Protein AF-0000000070920832 (afdb_homodimer)

pLDDT: mean 93.07, std 10.52, range [46.0, 98.56]

Structure (mmCIF, N/CA/C/O backbone):
data_AF-0000000070920832-model_v1
#
loop_
_entity.id
_entity.type
_entity.pdbx_description
1 polymer 'DUF4845 domain-containing protein'
#
loop_
_atom_site.group_PDB
_atom_site.id
_atom_site.type_symbol
_atom_site.label_atom_id
_atom_site.label_alt_id
_atom_site.label_comp_id
_atom_site.label_asym_id
_atom_site.label_entity_id
_atom_site.label_seq_id
_atom_site.pdbx_PDB_ins_code
_atom_site.Cartn_x
_atom_site.Cartn_y
_atom_site.Cartn_z
_atom_site.occupancy
_atom_site.B_iso_or_equiv
_atom_site.auth_seq_id
_atom_site.auth_comp_id
_atom_site.auth_asym_id
_atom_site.auth_atom_id
_atom_site.pdbx_PDB_model_num
ATOM 1 N N . MET A 1 1 ? -44.281 -9.945 -14.422 1 46 1 MET A N 1
ATOM 2 C CA . MET A 1 1 ? -42.875 -10.211 -14.125 1 46 1 MET A CA 1
ATOM 3 C C . MET A 1 1 ? -42.656 -10.438 -12.633 1 46 1 MET A C 1
ATOM 5 O O . MET A 1 1 ? -42.75 -9.492 -11.844 1 46 1 MET A O 1
ATOM 9 N N . MET A 1 2 ? -43.031 -11.625 -12.047 1 50.22 2 MET A N 1
ATOM 10 C CA . MET A 1 2 ? -43.062 -12.062 -10.656 1 50.22 2 MET A CA 1
ATOM 11 C C . MET A 1 2 ? -41.656 -12.172 -10.086 1 50.22 2 MET A C 1
ATOM 13 O O . MET A 1 2 ? -40.906 -13.07 -10.453 1 50.22 2 MET A O 1
ATOM 17 N N . THR A 1 3 ? -40.969 -11.039 -9.859 1 58.41 3 THR A N 1
ATOM 18 C CA . THR A 1 3 ? -39.719 -11.078 -9.117 1 58.41 3 THR A CA 1
ATOM 19 C C . THR A 1 3 ? -39.875 -11.945 -7.871 1 58.41 3 THR A C 1
ATOM 21 O O . THR A 1 3 ? -40.625 -11.609 -6.957 1 58.41 3 THR A O 1
ATOM 24 N N . THR A 1 4 ? -39.719 -13.25 -7.996 1 56.56 4 THR A N 1
ATOM 25 C CA . THR A 1 4 ? -39.938 -14.297 -7.012 1 56.56 4 THR A CA 1
ATOM 26 C C . THR A 1 4 ? -39.156 -14.016 -5.73 1 56.56 4 THR A C 1
ATOM 28 O O . THR A 1 4 ? -38.125 -13.375 -5.766 1 56.56 4 THR A O 1
ATOM 31 N N . ARG A 1 5 ? -39.812 -14.172 -4.566 1 59.09 5 ARG A N 1
ATOM 32 C CA . ARG A 1 5 ? -39.375 -14.094 -3.182 1 59.09 5 ARG A CA 1
ATOM 33 C C . ARG A 1 5 ? -37.969 -14.656 -3.037 1 59.09 5 ARG A C 1
ATOM 35 O O . ARG A 1 5 ? -37.156 -14.148 -2.236 1 59.09 5 ARG A O 1
ATOM 42 N N . ARG A 1 6 ? -37.594 -15.766 -3.766 1 61.53 6 ARG A N 1
ATOM 43 C CA . ARG A 1 6 ? -36.281 -16.406 -3.686 1 61.53 6 ARG A CA 1
ATOM 44 C C . ARG A 1 6 ? -35.188 -15.492 -4.219 1 61.53 6 ARG A C 1
ATOM 46 O O . ARG A 1 6 ? -34.062 -15.508 -3.719 1 61.53 6 ARG A O 1
ATOM 53 N N . GLN A 1 7 ? -35.5 -14.773 -5.211 1 63.56 7 GLN A N 1
ATOM 54 C CA . GLN A 1 7 ? -34.531 -13.812 -5.766 1 63.56 7 GLN A CA 1
ATOM 55 C C . GLN A 1 7 ? -34.281 -12.664 -4.793 1 63.56 7 GLN A C 1
ATOM 57 O O . GLN A 1 7 ? -33.188 -12.125 -4.734 1 63.56 7 GLN A O 1
ATOM 62 N N . MET A 1 8 ? -35.281 -12.414 -3.867 1 62.75 8 MET A N 1
ATOM 63 C CA . MET A 1 8 ? -35.125 -11.336 -2.893 1 62.75 8 MET A CA 1
ATOM 64 C C . MET A 1 8 ? -34.281 -11.766 -1.714 1 62.75 8 MET A C 1
ATOM 66 O O . MET A 1 8 ? -33.562 -10.945 -1.128 1 62.75 8 MET A O 1
ATOM 70 N N . GLN A 1 9 ? -34.188 -13.125 -1.482 1 65.38 9 GLN A N 1
ATOM 71 C CA . GLN A 1 9 ? -33.406 -13.633 -0.353 1 65.38 9 GLN A CA 1
ATOM 72 C C . GLN A 1 9 ? -31.922 -13.656 -0.667 1 65.38 9 GLN A C 1
ATOM 74 O O . GLN A 1 9 ? -31.094 -13.398 0.207 1 65.38 9 GLN A O 1
ATOM 79 N N . GLY A 1 10 ? -31.578 -13.867 -1.97 1 70.62 10 GLY A N 1
ATOM 80 C CA . GLY A 1 10 ? -30.188 -13.914 -2.393 1 70.62 10 GLY A CA 1
ATOM 81 C C . GLY A 1 10 ? -29.531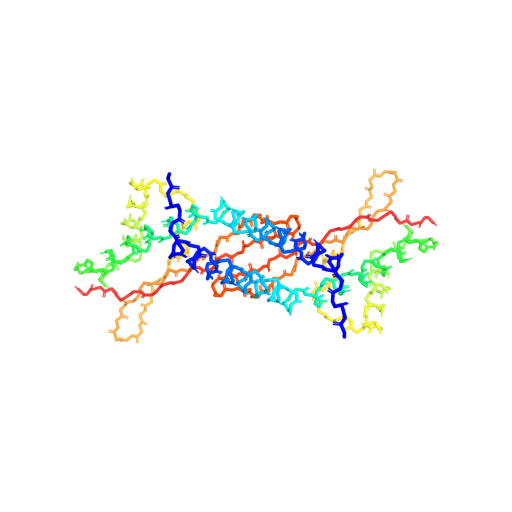 -12.547 -2.4 1 70.62 10 GLY A C 1
ATOM 82 O O . GLY A 1 10 ? -28.391 -12.406 -1.945 1 70.62 10 GLY A O 1
ATOM 83 N N . ALA A 1 11 ? -30.281 -11.617 -2.854 1 73.69 11 ALA A N 1
ATOM 84 C CA . ALA A 1 11 ? -29.781 -10.242 -2.881 1 73.69 11 ALA A CA 1
ATOM 85 C C . ALA A 1 11 ? -29.516 -9.734 -1.469 1 73.69 11 ALA A C 1
ATOM 87 O O . ALA A 1 11 ? -28.531 -9.016 -1.238 1 73.69 11 ALA A O 1
ATOM 88 N N . GLY A 1 12 ? -30.266 -10.328 -0.498 1 83 12 GLY A N 1
ATOM 89 C CA . GLY A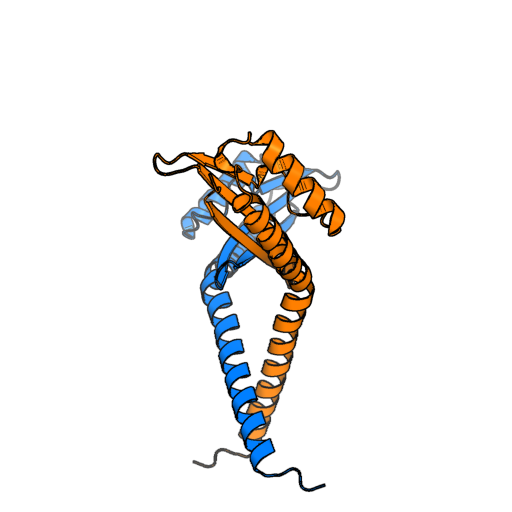 1 12 ? -30.078 -9.961 0.896 1 83 12 GLY A CA 1
ATOM 90 C C . GLY A 1 12 ? -28.797 -10.516 1.495 1 83 12 GLY A C 1
ATOM 91 O O . GLY A 1 12 ? -28.047 -9.789 2.154 1 83 12 GLY A O 1
ATOM 92 N N . ALA A 1 13 ? -28.594 -11.734 1.152 1 88.94 13 ALA A N 1
ATOM 93 C CA . ALA A 1 13 ? -27.391 -12.359 1.687 1 88.94 13 ALA A CA 1
ATOM 94 C C . ALA A 1 13 ? -26.125 -11.695 1.133 1 88.94 13 ALA A C 1
ATOM 96 O O . ALA A 1 13 ? -25.188 -11.422 1.877 1 88.94 13 ALA A O 1
ATOM 97 N N . LEU A 1 14 ? -26.203 -11.406 -0.145 1 88.69 14 LEU A N 1
ATOM 98 C CA . LEU A 1 14 ? -25.062 -10.758 -0.792 1 88.69 14 LEU A CA 1
ATOM 99 C C . LEU A 1 14 ? -24.844 -9.359 -0.222 1 88.69 14 LEU A C 1
ATOM 101 O O . LEU A 1 14 ? -23.703 -8.922 -0.057 1 88.69 14 LEU A O 1
ATOM 105 N N . THR A 1 15 ? -25.953 -8.703 0.048 1 89.62 15 THR A N 1
ATOM 106 C CA . THR A 1 15 ? -25.875 -7.375 0.638 1 89.62 15 THR A CA 1
ATOM 107 C C . THR A 1 15 ? -25.234 -7.434 2.021 1 89.62 15 THR A C 1
ATOM 109 O O . THR A 1 15 ? -24.359 -6.621 2.346 1 89.62 15 THR A O 1
ATOM 112 N N . VAL A 1 16 ? -25.609 -8.406 2.816 1 92 16 VAL A N 1
ATOM 113 C CA . VAL A 1 16 ? -25.078 -8.555 4.164 1 92 16 VAL A CA 1
ATOM 114 C C . VAL A 1 16 ? -23.594 -8.891 4.094 1 92 16 VAL A C 1
ATOM 116 O O . VAL A 1 16 ? -22.781 -8.328 4.844 1 92 16 VAL A O 1
ATOM 119 N N . ILE A 1 17 ? -23.188 -9.805 3.221 1 93.88 17 ILE A N 1
ATOM 120 C CA . ILE A 1 17 ? -21.797 -10.195 3.059 1 93.88 17 ILE A CA 1
ATOM 121 C C . ILE A 1 17 ? -20.953 -8.984 2.672 1 93.88 17 ILE A C 1
ATOM 123 O O . ILE A 1 17 ? -19.875 -8.773 3.217 1 93.88 17 ILE A O 1
ATOM 127 N N . ALA A 1 18 ? -21.5 -8.234 1.722 1 92.69 18 ALA A N 1
ATOM 128 C CA . ALA A 1 18 ? -20.781 -7.035 1.279 1 92.69 18 ALA A CA 1
ATOM 129 C C . ALA A 1 18 ? -20.547 -6.078 2.443 1 92.69 18 ALA A C 1
ATOM 131 O O . ALA A 1 18 ? -19.469 -5.496 2.562 1 92.69 18 ALA A O 1
ATOM 132 N N . LEU A 1 19 ? -21.516 -5.895 3.336 1 93.06 19 LEU A N 1
ATOM 133 C CA . LEU A 1 19 ? -21.391 -4.996 4.477 1 93.06 19 LEU A CA 1
ATOM 134 C C . LEU A 1 19 ? -20.344 -5.516 5.465 1 93.06 19 LEU A C 1
ATOM 136 O O . LEU A 1 19 ? -19.594 -4.734 6.047 1 93.06 19 LEU A O 1
ATOM 140 N N . LEU A 1 20 ? -20.359 -6.82 5.637 1 94.88 20 LEU A N 1
ATOM 141 C CA . LEU A 1 20 ? -19.391 -7.426 6.535 1 94.88 20 LEU A CA 1
ATOM 142 C C . LEU A 1 20 ? -17.969 -7.266 5.988 1 94.88 20 LEU A C 1
ATOM 144 O O . LEU A 1 20 ? -17.047 -6.949 6.738 1 94.88 20 LEU A O 1
ATOM 148 N N . LEU A 1 21 ? -17.859 -7.547 4.691 1 94 21 LEU A N 1
ATOM 149 C CA . LEU A 1 21 ? -16.562 -7.391 4.047 1 94 21 LEU A CA 1
ATOM 150 C C . LEU A 1 21 ? -16.078 -5.945 4.109 1 94 21 LEU A C 1
ATOM 152 O O . LEU A 1 21 ? -14.898 -5.68 4.348 1 94 21 LEU A O 1
ATOM 156 N N . PHE A 1 22 ? -17.031 -5.004 3.857 1 94.25 22 PHE A N 1
ATOM 157 C CA . PHE A 1 22 ? -16.703 -3.584 3.932 1 94.25 22 PHE A CA 1
ATOM 158 C C . PHE A 1 22 ? -16.234 -3.207 5.332 1 94.25 22 PHE A C 1
ATOM 160 O O . PHE A 1 22 ? -15.219 -2.539 5.488 1 94.25 22 PHE A O 1
ATOM 167 N N . ALA A 1 23 ? -16.953 -3.633 6.344 1 94.12 23 ALA A N 1
ATOM 168 C CA . ALA A 1 23 ? -16.578 -3.359 7.727 1 94.12 23 ALA A CA 1
ATOM 169 C C . ALA A 1 23 ? -15.211 -3.955 8.055 1 94.12 23 ALA A C 1
ATOM 171 O O . ALA A 1 23 ? -14.414 -3.338 8.766 1 94.12 23 ALA A O 1
ATOM 172 N N . LEU A 1 24 ? -15.016 -5.074 7.539 1 93.69 24 LEU A N 1
ATOM 173 C CA . LEU A 1 24 ? -13.742 -5.75 7.754 1 93.69 24 LEU A CA 1
ATOM 174 C C . LEU A 1 24 ? -12.602 -4.969 7.117 1 93.69 24 LEU A C 1
ATOM 176 O O . LEU A 1 24 ? -11.555 -4.766 7.742 1 93.69 24 LEU A O 1
ATOM 180 N N . LEU A 1 25 ? -12.758 -4.52 5.891 1 92.56 25 LEU A N 1
ATOM 181 C CA . LEU A 1 25 ? -11.734 -3.758 5.176 1 92.56 25 LEU A CA 1
ATOM 182 C C . LEU A 1 25 ? -11.445 -2.439 5.887 1 92.56 25 LEU A C 1
ATOM 184 O O . LEU A 1 25 ? -10.281 -2.074 6.07 1 92.56 25 LEU A O 1
ATOM 188 N N . ILE A 1 26 ? -12.484 -1.75 6.309 1 93 26 ILE A N 1
ATOM 189 C CA . ILE A 1 26 ? -12.312 -0.488 7.02 1 93 26 ILE A CA 1
ATOM 190 C C . ILE A 1 26 ? -11.672 -0.743 8.383 1 93 26 ILE A C 1
ATOM 192 O O . ILE A 1 26 ? -10.758 -0.018 8.789 1 93 26 ILE A O 1
ATOM 196 N N . GLY A 1 27 ? -12.188 -1.771 9.016 1 94.19 27 GLY A N 1
ATOM 197 C CA . GLY A 1 27 ? -11.625 -2.127 10.312 1 94.19 27 GLY A CA 1
ATOM 198 C C . GLY A 1 27 ? -10.148 -2.438 10.25 1 94.19 27 GLY A C 1
ATOM 199 O O . GLY A 1 27 ? -9.367 -1.942 11.07 1 94.19 27 GLY A O 1
ATOM 200 N N . THR A 1 28 ? -9.734 -3.236 9.258 1 93.5 28 THR A N 1
ATOM 201 C CA . THR A 1 28 ? -8.32 -3.58 9.109 1 93.5 28 THR A CA 1
ATOM 202 C C . THR A 1 28 ? -7.488 -2.338 8.812 1 93.5 28 THR A C 1
ATOM 204 O O . THR A 1 28 ? -6.387 -2.176 9.344 1 93.5 28 THR A O 1
ATOM 207 N N . PHE A 1 29 ? -8.016 -1.446 7.926 1 94.31 29 PHE A N 1
ATOM 208 C CA . PHE A 1 29 ? -7.324 -0.199 7.617 1 94.31 29 PHE A CA 1
ATOM 209 C C . PHE A 1 29 ? -7.129 0.636 8.875 1 94.31 29 PHE A C 1
ATOM 211 O O . PHE A 1 29 ? -6.023 1.116 9.141 1 94.31 29 PHE A O 1
ATOM 218 N N . VAL A 1 30 ? -8.172 0.818 9.672 1 95.25 30 VAL A N 1
ATOM 219 C CA . VAL A 1 30 ? -8.117 1.639 10.875 1 95.25 30 VAL A CA 1
ATOM 220 C C . VAL A 1 30 ? -7.156 1.008 11.883 1 95.25 30 VAL A C 1
ATOM 222 O O . VAL A 1 30 ? -6.336 1.702 12.492 1 95.25 30 VAL A O 1
ATOM 225 N N . LEU A 1 31 ? -7.102 -0.35 11.938 1 95.5 31 LEU A N 1
ATOM 226 C CA . LEU A 1 31 ? -6.273 -1.04 12.922 1 95.5 31 LEU A CA 1
ATOM 227 C C . LEU A 1 31 ? -4.809 -1.041 12.492 1 95.5 31 LEU A C 1
ATOM 229 O O . LEU A 1 31 ? -3.912 -1.076 13.344 1 95.5 31 LEU A O 1
ATOM 233 N N . THR A 1 32 ? -4.609 -0.981 11.156 1 95 32 THR A N 1
ATOM 234 C CA . THR A 1 32 ? -3.236 -1.089 10.68 1 95 32 THR A CA 1
ATOM 235 C C . THR A 1 32 ? -2.627 0.294 10.469 1 95 32 THR A C 1
ATOM 237 O O . THR A 1 32 ? -1.429 0.49 10.688 1 95 32 THR A O 1
ATOM 240 N N . MET A 1 33 ? -3.492 1.247 10.055 1 96.06 33 MET A N 1
ATOM 241 C CA . MET A 1 33 ? -2.947 2.553 9.695 1 96.06 33 MET A CA 1
ATOM 242 C C . MET A 1 33 ? -3.389 3.619 10.695 1 96.06 33 MET A C 1
ATOM 244 O O . MET A 1 33 ? -2.844 4.727 10.711 1 96.06 33 MET A O 1
ATOM 248 N N . GLY A 1 34 ? -4.352 3.35 11.562 1 95.88 34 GLY A N 1
ATOM 249 C CA . GLY A 1 34 ? -4.906 4.34 12.469 1 95.88 34 GLY A CA 1
ATOM 250 C C . GLY A 1 34 ? -3.861 4.992 13.352 1 95.88 34 GLY A C 1
ATOM 251 O O . GLY A 1 34 ? -3.818 6.219 13.477 1 95.88 34 GLY A O 1
ATOM 252 N N . LYS A 1 35 ? -3.053 4.133 13.945 1 94.88 35 LYS A N 1
ATOM 253 C CA . LYS A 1 35 ? -1.997 4.645 14.812 1 94.88 35 LYS A CA 1
ATOM 254 C C . LYS A 1 35 ? -1.055 5.57 14.047 1 94.88 35 LYS A C 1
ATOM 256 O O . LYS A 1 35 ? -0.639 6.609 14.562 1 94.88 35 LYS A O 1
ATOM 261 N N . ASP A 1 36 ? -0.771 5.258 12.797 1 97.06 36 ASP A N 1
ATOM 262 C CA . ASP A 1 36 ? 0.167 6.027 11.984 1 97.06 36 ASP A CA 1
ATOM 263 C C . ASP A 1 36 ? -0.425 7.379 11.594 1 97.06 36 ASP A C 1
ATOM 265 O O . ASP A 1 36 ? 0.287 8.383 11.555 1 97.06 36 ASP A O 1
ATOM 269 N N . TYR A 1 37 ? -1.643 7.41 11.312 1 96.44 37 TYR A N 1
ATOM 270 C CA . TYR A 1 37 ? -2.287 8.672 10.961 1 96.44 37 TYR A CA 1
ATOM 271 C C . TYR A 1 37 ? -2.4 9.586 12.18 1 96.44 37 TYR A C 1
ATOM 273 O O . TYR A 1 37 ? -2.254 10.805 12.062 1 96.44 37 TYR A O 1
ATOM 281 N N . MET A 1 38 ? -2.689 8.992 13.312 1 96.31 38 MET A N 1
ATOM 282 C CA . MET A 1 38 ? -2.713 9.773 14.539 1 96.31 38 MET A CA 1
ATOM 283 C C . MET A 1 38 ? -1.337 10.359 14.844 1 96.31 38 MET A C 1
ATOM 285 O O . MET A 1 38 ? -1.224 11.516 15.242 1 96.31 38 MET A O 1
ATOM 289 N N . GLN A 1 39 ? -0.316 9.547 14.703 1 97.06 39 GLN A N 1
ATOM 290 C CA . GLN A 1 39 ? 1.055 10.016 14.883 1 97.06 39 GLN A CA 1
ATOM 291 C C . GLN A 1 39 ? 1.366 11.172 13.938 1 97.06 39 GLN A C 1
ATOM 293 O O . GLN A 1 39 ? 2.031 12.133 14.328 1 97.06 39 GLN A O 1
ATOM 298 N N . TYR A 1 40 ? 0.9 11.047 12.758 1 97.94 40 TYR A N 1
ATOM 299 C CA . TYR A 1 40 ? 1.158 12.102 11.781 1 97.94 40 TYR A CA 1
ATOM 300 C C . TYR A 1 40 ? 0.59 13.438 12.258 1 97.94 40 TYR A C 1
ATOM 302 O O . TYR A 1 40 ? 1.203 14.484 12.047 1 97.94 40 TYR A O 1
ATOM 310 N N . TRP A 1 41 ? -0.585 13.414 12.812 1 97.38 41 TRP A N 1
ATOM 311 C CA . TRP A 1 41 ? -1.171 14.656 13.305 1 97.38 41 TRP A CA 1
ATOM 312 C C . TRP A 1 41 ? -0.258 15.32 14.336 1 97.38 41 TRP A C 1
ATOM 314 O O . TRP A 1 41 ? -0.051 16.531 14.297 1 97.38 41 TRP A O 1
ATOM 324 N N . THR A 1 42 ? 0.31 14.531 15.211 1 97.94 42 THR A N 1
ATOM 325 C CA . THR A 1 42 ? 1.239 15.047 16.203 1 97.94 42 THR A CA 1
ATOM 326 C C . THR A 1 42 ? 2.504 15.586 15.547 1 97.94 42 THR A C 1
ATOM 328 O O . THR A 1 42 ? 2.949 16.688 15.844 1 97.94 42 THR A O 1
ATOM 331 N N . VAL A 1 43 ? 3.029 14.828 14.602 1 98.25 43 VAL A N 1
ATOM 332 C CA . VAL A 1 43 ? 4.25 15.211 13.898 1 98.25 43 VAL A CA 1
ATOM 333 C C . VAL A 1 43 ? 4.035 16.531 13.156 1 98.25 43 VAL A C 1
ATOM 335 O O . VAL A 1 43 ? 4.871 17.422 13.227 1 98.25 43 VAL A O 1
ATOM 338 N N . ARG A 1 44 ? 2.965 16.547 12.531 1 97.62 44 ARG A N 1
ATOM 339 C CA . ARG A 1 44 ? 2.615 17.75 11.781 1 97.62 44 ARG A CA 1
ATOM 340 C C . ARG A 1 44 ? 2.502 18.953 12.703 1 97.62 44 ARG A C 1
ATOM 342 O O . ARG A 1 44 ? 2.994 20.047 12.391 1 97.62 44 ARG A O 1
ATOM 349 N N . SER A 1 45 ? 1.865 18.812 13.82 1 97.94 45 SER A N 1
ATOM 350 C CA . SER A 1 45 ? 1.71 19.906 14.773 1 97.94 45 SER A CA 1
ATOM 351 C C . SER A 1 45 ? 3.062 20.391 15.289 1 97.94 45 SER A C 1
ATOM 353 O O . SER A 1 45 ? 3.299 21.594 15.406 1 97.94 45 SER A O 1
ATOM 355 N N . ILE A 1 46 ? 3.91 19.438 15.57 1 98.5 46 ILE A N 1
ATOM 356 C CA . ILE A 1 46 ? 5.25 19.766 16.031 1 98.5 46 ILE A CA 1
ATOM 357 C C . ILE A 1 46 ? 5.996 20.547 14.961 1 98.5 46 ILE A C 1
ATOM 359 O O . ILE A 1 46 ? 6.609 21.578 15.242 1 98.5 46 ILE A O 1
ATOM 363 N N . ALA A 1 47 ? 5.906 20.078 13.742 1 98.31 47 ALA A N 1
ATOM 364 C CA . ALA A 1 47 ? 6.574 20.734 12.625 1 98.31 47 ALA A CA 1
ATOM 365 C C . ALA A 1 47 ? 6.074 22.156 12.453 1 98.31 47 ALA A C 1
ATOM 367 O O . ALA A 1 47 ? 6.875 23.094 12.305 1 98.31 47 ALA A O 1
ATOM 368 N N . ILE A 1 48 ? 4.797 22.359 12.539 1 98.25 48 ILE A N 1
ATOM 369 C CA . ILE A 1 48 ? 4.18 23.672 12.367 1 98.25 48 ILE A CA 1
ATOM 370 C C . ILE A 1 48 ? 4.641 24.594 13.492 1 98.25 48 ILE A C 1
ATOM 372 O O . ILE A 1 48 ? 5.02 25.75 13.234 1 98.25 48 ILE A O 1
ATOM 376 N N . ASP A 1 49 ? 4.668 24.078 14.688 1 98.56 49 ASP A N 1
ATOM 377 C CA . ASP A 1 49 ? 5.055 24.891 15.836 1 98.56 49 ASP A CA 1
ATOM 378 C C . ASP A 1 49 ? 6.508 25.344 15.719 1 98.56 49 ASP A C 1
ATOM 380 O O . ASP A 1 49 ? 6.82 26.516 15.977 1 98.56 49 ASP A O 1
ATOM 384 N N . VAL A 1 50 ? 7.324 24.438 15.367 1 98.31 50 VAL A N 1
ATOM 385 C CA . VAL A 1 50 ? 8.734 24.766 15.211 1 98.31 50 VAL A CA 1
ATOM 386 C C . VAL A 1 50 ? 8.898 25.797 14.094 1 98.31 50 VAL A C 1
ATOM 388 O O . VAL A 1 50 ? 9.648 26.766 14.234 1 98.31 50 VAL A O 1
ATOM 391 N N . ALA A 1 51 ? 8.203 25.578 13 1 98.31 51 ALA A N 1
ATOM 392 C CA . ALA A 1 51 ? 8.312 26.484 11.852 1 98.31 51 ALA A CA 1
ATOM 393 C C . ALA A 1 51 ? 7.832 27.875 12.203 1 98.31 51 ALA A C 1
ATOM 395 O O . ALA A 1 51 ? 8.352 28.875 11.688 1 98.31 51 ALA A O 1
ATOM 396 N N . LYS A 1 52 ? 6.91 27.953 13.102 1 98.25 52 LYS A N 1
ATOM 397 C CA . LYS A 1 52 ? 6.273 29.234 13.414 1 98.25 52 LYS A CA 1
ATOM 398 C C . LYS A 1 52 ? 7.023 29.969 14.516 1 98.25 52 LYS A C 1
ATOM 400 O O . LYS A 1 52 ? 6.746 31.141 14.789 1 98.25 52 LYS A O 1
ATOM 405 N N . THR A 1 53 ? 7.926 29.25 15.148 1 97.69 53 THR A N 1
ATOM 406 C CA . THR A 1 53 ? 8.711 29.875 16.203 1 97.69 53 THR A CA 1
ATOM 407 C C . THR A 1 53 ? 9.484 31.078 15.664 1 97.69 53 THR A C 1
ATOM 409 O O . THR A 1 53 ? 10.172 30.969 14.641 1 97.69 53 THR A O 1
ATOM 412 N N . PRO A 1 54 ? 9.406 32.25 16.312 1 97.75 54 PRO A N 1
ATOM 413 C CA . PRO A 1 54 ? 10.188 33.406 15.844 1 97.75 54 PRO A CA 1
ATOM 414 C C . PRO A 1 54 ? 11.68 33.094 15.742 1 97.75 54 PRO A C 1
ATOM 416 O O . PRO A 1 54 ? 12.266 32.531 16.672 1 97.75 54 PRO A O 1
ATOM 419 N N . GLY A 1 55 ? 12.312 33.375 14.547 1 97.56 55 GLY A N 1
ATOM 420 C CA . GLY A 1 55 ? 13.734 33.156 14.336 1 97.56 55 GLY A CA 1
ATOM 421 C C . GLY A 1 55 ? 14.055 31.812 13.742 1 97.56 55 GLY A C 1
ATOM 422 O O . GLY A 1 55 ? 15.227 31.484 13.539 1 97.56 55 GLY A O 1
ATOM 423 N N . ALA A 1 56 ? 13.016 31.047 13.484 1 98.25 56 ALA A N 1
ATOM 424 C CA . ALA A 1 56 ? 13.234 29.703 12.945 1 98.25 56 ALA A CA 1
ATOM 425 C C . ALA A 1 56 ? 14.016 29.75 11.641 1 98.25 56 ALA A C 1
ATOM 427 O O . ALA A 1 56 ? 14.852 28.891 11.375 1 98.25 56 ALA A O 1
ATOM 428 N N . ALA A 1 57 ? 13.797 30.812 10.852 1 97.31 57 ALA A N 1
ATOM 429 C CA . ALA A 1 57 ? 14.43 30.922 9.539 1 97.31 57 ALA A CA 1
ATOM 430 C C . ALA A 1 57 ? 15.93 31.141 9.672 1 97.31 57 ALA A C 1
ATOM 432 O O . ALA A 1 57 ? 16.688 30.906 8.719 1 97.31 57 ALA A O 1
ATOM 433 N N . GLU A 1 58 ? 16.406 31.562 10.797 1 96.56 58 GLU A N 1
ATOM 434 C CA . GLU A 1 58 ? 17.812 31.875 11.016 1 96.56 58 GLU A CA 1
ATOM 435 C C . GLU A 1 58 ? 18.547 30.688 11.648 1 96.56 58 GLU A C 1
ATOM 437 O O . GLU A 1 58 ? 19.781 30.703 11.734 1 96.56 58 GLU A O 1
ATOM 442 N N . ARG A 1 59 ? 17.797 29.688 12.078 1 97.38 59 ARG A N 1
ATOM 443 C CA . ARG A 1 59 ? 18.406 28.531 12.727 1 97.38 59 ARG A CA 1
ATOM 444 C C . ARG A 1 59 ? 18.953 27.547 11.688 1 97.38 59 ARG A C 1
ATOM 446 O O . ARG A 1 59 ? 18.453 27.484 10.562 1 97.38 59 ARG A O 1
ATOM 453 N N . THR A 1 60 ? 19.922 26.781 12.125 1 97.06 60 THR A N 1
ATOM 454 C CA . THR A 1 60 ? 20.484 25.766 11.258 1 97.06 60 THR A CA 1
ATOM 455 C C . THR A 1 60 ? 19.562 24.547 11.195 1 97.06 60 THR A C 1
ATOM 457 O O . THR A 1 60 ? 18.703 24.359 12.062 1 97.06 60 THR A O 1
ATOM 460 N N . SER A 1 61 ? 19.719 23.75 10.172 1 96.94 61 SER A N 1
ATOM 461 C CA . SER A 1 61 ? 18.953 22.516 10.047 1 96.94 61 SER A CA 1
ATOM 462 C C . SER A 1 61 ? 19.156 21.625 11.266 1 96.94 61 SER A C 1
ATOM 464 O O . SER A 1 61 ? 18.219 20.953 11.703 1 96.94 61 SER A O 1
ATOM 466 N N . HIS A 1 62 ? 20.375 21.672 11.781 1 97.75 62 HIS A N 1
ATOM 467 C CA . HIS A 1 62 ? 20.703 20.859 12.953 1 97.75 62 HIS A CA 1
ATOM 468 C C . HIS A 1 62 ? 19.906 21.312 14.18 1 97.75 62 HIS A C 1
ATOM 470 O O . HIS A 1 62 ? 19.344 20.5 14.898 1 97.75 62 HIS A O 1
ATOM 476 N N . GLN A 1 63 ? 19.797 22.578 14.383 1 98.19 63 GLN A N 1
ATOM 477 C CA . GLN A 1 63 ? 19.062 23.125 15.508 1 98.19 63 GLN A CA 1
ATOM 478 C C . GLN A 1 63 ? 17.578 22.844 15.391 1 98.19 63 GLN A C 1
ATOM 480 O O . GLN A 1 63 ? 16.922 22.484 16.375 1 98.19 63 GLN A O 1
ATOM 485 N N . LEU A 1 64 ? 17.094 23 14.164 1 98.31 64 LEU A N 1
ATOM 486 C CA . LEU A 1 64 ? 15.68 22.766 13.914 1 98.31 64 LEU A CA 1
ATOM 487 C C . LEU A 1 64 ? 15.328 21.297 14.141 1 98.31 64 LEU A C 1
ATOM 489 O O . LEU A 1 64 ? 14.328 20.984 14.789 1 98.31 64 LEU A O 1
ATOM 493 N N . TRP A 1 65 ? 16.156 20.422 13.664 1 97.75 65 TRP A N 1
ATOM 494 C CA . TRP A 1 65 ? 15.922 19 13.867 1 97.75 65 TRP A CA 1
ATOM 495 C C . TRP A 1 65 ? 15.992 18.641 15.352 1 97.75 65 TRP A C 1
ATOM 497 O O . TRP A 1 65 ? 15.156 17.891 15.852 1 97.75 65 TRP A O 1
ATOM 507 N N . ASN A 1 66 ? 16.953 19.203 16.078 1 98.31 66 ASN A N 1
ATOM 508 C CA . ASN A 1 66 ? 17.078 18.906 17.5 1 98.31 66 ASN A CA 1
ATOM 509 C C . ASN A 1 66 ? 15.828 19.312 18.266 1 98.31 66 ASN A C 1
ATOM 511 O O . ASN A 1 66 ? 15.406 18.594 19.188 1 98.31 66 ASN A O 1
ATOM 515 N N . GLU A 1 67 ? 15.258 20.406 17.906 1 98.31 67 GLU A N 1
ATOM 516 C CA . GLU A 1 67 ? 14.023 20.844 18.547 1 98.31 67 GLU A CA 1
ATOM 517 C C . GLU A 1 67 ? 12.867 19.891 18.203 1 98.31 67 GLU A C 1
ATOM 519 O O . GLU A 1 67 ? 12.094 19.516 19.078 1 98.31 67 GLU A O 1
ATOM 524 N N . ILE A 1 68 ? 12.789 19.484 16.953 1 98.38 68 ILE A N 1
ATOM 525 C CA . ILE A 1 68 ? 11.75 18.562 16.516 1 98.38 68 ILE A CA 1
ATOM 526 C C . ILE A 1 68 ? 11.898 17.219 17.219 1 98.38 68 ILE A C 1
ATOM 528 O O . ILE A 1 68 ? 10.93 16.688 17.781 1 98.38 68 ILE A O 1
ATOM 532 N N . GLU A 1 69 ? 13.078 16.75 17.203 1 98.06 69 GLU A N 1
ATOM 533 C CA . GLU A 1 69 ? 13.352 15.445 17.812 1 98.06 69 GLU A CA 1
ATOM 534 C C . GLU A 1 69 ? 12.984 15.438 19.297 1 98.06 69 GLU A C 1
ATOM 536 O O . GLU A 1 69 ? 12.422 14.461 19.781 1 98.06 69 GLU A O 1
ATOM 541 N N . ARG A 1 70 ? 13.32 16.5 20 1 97.88 70 ARG A N 1
ATOM 542 C CA . ARG A 1 70 ? 12.977 16.625 21.406 1 97.88 70 ARG A CA 1
ATOM 543 C C . ARG A 1 70 ? 11.469 16.562 21.609 1 97.88 70 ARG A C 1
ATOM 545 O O . ARG A 1 70 ? 10.984 15.836 22.484 1 97.88 70 ARG A O 1
ATOM 552 N N . ARG A 1 71 ? 10.727 17.25 20.797 1 98.06 71 ARG A N 1
ATOM 553 C CA . ARG A 1 71 ? 9.273 17.281 20.922 1 98.06 71 ARG A CA 1
ATOM 554 C C . ARG A 1 71 ? 8.664 15.945 20.547 1 98.06 71 ARG A C 1
ATOM 556 O O . ARG A 1 71 ? 7.672 15.516 21.141 1 98.06 71 ARG A O 1
ATOM 563 N N . LEU A 1 72 ? 9.266 15.273 19.547 1 98.06 72 LEU A N 1
ATOM 564 C CA . LEU A 1 72 ? 8.82 13.922 19.188 1 98.06 72 LEU A CA 1
ATOM 565 C C . LEU A 1 72 ? 9 12.969 20.375 1 98.06 72 LEU A C 1
ATOM 567 O O . LEU A 1 72 ? 8.078 12.219 20.703 1 98.06 72 LEU A O 1
ATOM 571 N N . ALA A 1 73 ? 10.133 13.109 21.016 1 97.31 73 ALA A N 1
ATOM 572 C CA . ALA A 1 73 ? 10.453 12.242 22.156 1 97.31 73 ALA A CA 1
ATOM 573 C C . ALA A 1 73 ? 9.477 12.477 23.312 1 97.31 73 ALA A C 1
ATOM 575 O O . ALA A 1 73 ? 9.023 11.523 23.938 1 97.31 73 ALA A O 1
ATOM 576 N N . ILE A 1 74 ? 9.109 13.68 23.578 1 97.81 74 ILE A N 1
ATOM 577 C CA . ILE A 1 74 ? 8.172 14.039 24.641 1 97.81 74 ILE A CA 1
ATOM 578 C C . ILE A 1 74 ? 6.812 13.398 24.375 1 97.81 74 ILE A C 1
ATOM 580 O O . ILE A 1 74 ? 6.113 12.992 25.312 1 97.81 74 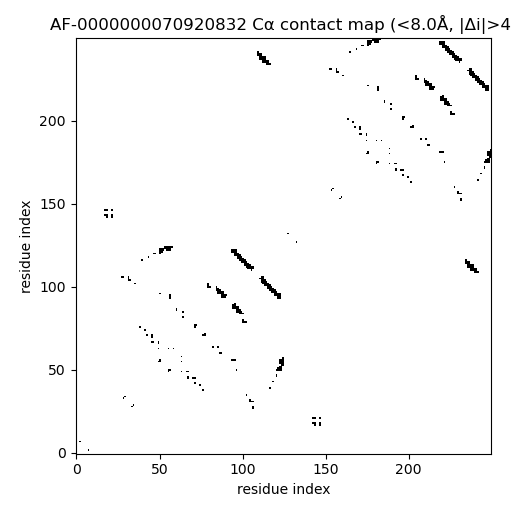ILE A O 1
ATOM 584 N N . ASN A 1 75 ? 6.496 13.352 23.094 1 96.62 75 ASN A N 1
ATOM 585 C CA . ASN A 1 75 ? 5.203 12.805 22.703 1 96.62 75 ASN A CA 1
ATOM 586 C C . ASN A 1 75 ? 5.293 11.312 22.406 1 96.62 75 ASN A C 1
ATOM 588 O O . ASN A 1 75 ? 4.402 10.742 21.781 1 96.62 75 ASN A O 1
ATOM 592 N N . SER A 1 76 ? 6.438 10.695 22.656 1 95.12 76 SER A N 1
ATOM 593 C CA . SER A 1 76 ? 6.633 9.258 22.594 1 95.12 76 SER A CA 1
ATOM 594 C C . SER A 1 76 ? 6.578 8.758 21.156 1 95.12 76 SER A C 1
ATOM 596 O O . SER A 1 76 ? 6.031 7.684 20.875 1 95.12 76 SER A O 1
ATOM 598 N N . ILE A 1 77 ? 7.07 9.602 20.234 1 95.94 77 ILE A N 1
ATOM 599 C CA . ILE A 1 77 ? 7.207 9.203 18.844 1 95.94 77 ILE A CA 1
ATOM 600 C C . ILE A 1 77 ? 8.664 8.836 18.547 1 95.94 77 ILE A C 1
ATOM 602 O O . ILE A 1 77 ? 9.523 9.719 18.469 1 95.94 77 ILE A O 1
ATOM 606 N N . TYR A 1 78 ? 8.789 7.527 18.359 1 89.81 78 TYR A N 1
ATOM 607 C CA . TYR A 1 78 ? 10.164 7.051 18.234 1 89.81 78 TYR A CA 1
ATOM 608 C C . TYR A 1 78 ? 10.375 6.371 16.891 1 89.81 78 TYR A C 1
ATOM 610 O O . TYR A 1 78 ? 11.508 6.051 16.516 1 89.81 78 TYR A O 1
ATOM 618 N N . ASP A 1 79 ? 9.234 6.184 16.203 1 92.31 79 ASP A N 1
ATOM 619 C CA . ASP A 1 79 ? 9.352 5.43 14.961 1 92.31 79 ASP A CA 1
ATOM 620 C C . ASP A 1 79 ? 8.742 6.199 13.789 1 92.31 79 ASP A C 1
ATOM 622 O O . ASP A 1 79 ? 8.109 7.242 13.992 1 92.31 79 ASP A O 1
ATOM 626 N N . ASN A 1 80 ? 9.227 5.891 12.531 1 94.25 80 ASN A N 1
ATOM 627 C CA . ASN A 1 80 ? 8.633 6.312 11.266 1 94.25 80 ASN A CA 1
ATOM 628 C C . ASN A 1 80 ? 9.148 7.688 10.836 1 94.25 80 ASN A C 1
ATOM 630 O O . ASN A 1 80 ? 9.055 8.055 9.664 1 94.25 80 ASN A O 1
ATOM 634 N N . VAL A 1 81 ? 9.578 8.5 11.906 1 97.06 81 VAL A N 1
ATOM 635 C CA . VAL A 1 81 ? 10.008 9.852 11.57 1 97.06 81 VAL A CA 1
ATOM 636 C C . VAL A 1 81 ? 11.453 10.07 12.016 1 97.06 81 VAL A C 1
ATOM 638 O O . VAL A 1 81 ? 11.766 9.945 13.203 1 97.06 81 VAL A O 1
ATOM 641 N N . GLU A 1 82 ? 12.312 10.398 11.047 1 97.25 82 GLU A N 1
ATOM 642 C CA . GLU A 1 82 ? 13.742 10.602 11.281 1 97.25 82 GLU A CA 1
ATOM 643 C C . GLU A 1 82 ? 14.219 11.93 10.703 1 97.25 82 GLU A C 1
ATOM 645 O O . GLU A 1 82 ? 13.453 12.625 10.031 1 97.25 82 GLU A O 1
ATOM 650 N N . ARG A 1 83 ? 15.492 12.211 10.938 1 97.38 83 ARG A N 1
ATOM 651 C CA . ARG A 1 83 ? 16.094 13.461 10.484 1 97.38 83 ARG A CA 1
ATOM 652 C C . ARG A 1 83 ? 15.977 13.602 8.969 1 97.38 83 ARG A C 1
ATOM 654 O O . ARG A 1 83 ? 15.672 14.68 8.461 1 97.38 83 ARG A O 1
ATOM 661 N N . GLU A 1 84 ? 16.219 12.461 8.289 1 97.56 84 GLU A N 1
ATOM 662 C CA . GLU A 1 84 ? 16.266 12.461 6.828 1 97.56 84 GLU A CA 1
ATOM 663 C C . GLU A 1 84 ? 14.891 12.781 6.238 1 97.56 84 GLU A C 1
ATOM 665 O O . GLU A 1 84 ? 14.773 13.094 5.051 1 97.56 84 GLU A O 1
ATOM 670 N N . ASN A 1 85 ? 13.867 12.711 7.039 1 98.5 85 ASN A N 1
ATOM 671 C CA . ASN A 1 85 ? 12.516 13 6.57 1 98.5 85 ASN A CA 1
ATOM 672 C C . ASN A 1 85 ? 12.25 14.5 6.531 1 98.5 85 ASN A C 1
ATOM 674 O O . ASN A 1 85 ? 11.242 14.945 5.973 1 98.5 85 ASN A O 1
ATOM 678 N N . PHE A 1 86 ? 13.133 15.25 7.141 1 98.5 86 PHE A N 1
ATOM 679 C CA . PHE A 1 86 ? 13.031 16.703 7.129 1 98.5 86 PHE A CA 1
ATOM 680 C C . PHE A 1 86 ? 14.117 17.312 6.25 1 98.5 86 PHE A C 1
ATOM 682 O O . PHE A 1 86 ? 15.289 16.969 6.371 1 98.5 86 PHE A O 1
ATOM 689 N N . THR A 1 87 ? 13.688 18.172 5.328 1 97.69 87 THR A N 1
ATOM 690 C CA . THR A 1 87 ? 14.633 18.953 4.543 1 97.69 87 THR A CA 1
ATOM 691 C C . THR A 1 87 ? 14.32 20.453 4.672 1 97.69 87 THR A C 1
ATOM 693 O O . THR A 1 87 ? 13.172 20.828 4.914 1 97.69 87 THR A O 1
ATOM 696 N N . PHE A 1 88 ? 15.352 21.203 4.539 1 96.88 88 PHE A N 1
ATOM 697 C CA . PHE A 1 88 ? 15.227 22.641 4.648 1 96.88 88 PHE A CA 1
ATOM 698 C C . PHE A 1 88 ? 15.703 23.328 3.373 1 96.88 88 PHE A C 1
ATOM 700 O O . PHE A 1 88 ? 16.828 23.094 2.916 1 96.88 88 PHE A O 1
ATOM 707 N N . GLU A 1 89 ? 14.781 24.031 2.812 1 95.75 89 GLU A N 1
ATOM 708 C CA . GLU A 1 89 ? 15.062 24.656 1.523 1 95.75 89 GLU A CA 1
ATOM 709 C C . GLU A 1 89 ? 14.867 26.172 1.587 1 95.75 89 GLU A C 1
ATOM 711 O O . GLU A 1 89 ? 14.078 26.656 2.393 1 95.75 89 GLU A O 1
ATOM 716 N N . ASP A 1 90 ? 15.695 26.891 0.714 1 93.5 90 ASP A N 1
ATOM 717 C CA . ASP A 1 90 ? 15.555 28.328 0.505 1 93.5 90 ASP A CA 1
ATOM 718 C C . ASP A 1 90 ? 15.117 28.641 -0.926 1 93.5 90 ASP A C 1
ATOM 720 O O . ASP A 1 90 ? 15.781 28.234 -1.883 1 93.5 90 ASP A O 1
ATOM 724 N N . ASP A 1 91 ? 14 29.25 -1.097 1 89.69 91 ASP A N 1
ATOM 725 C CA . ASP A 1 91 ? 13.531 29.5 -2.457 1 89.69 91 ASP A CA 1
ATOM 726 C C . ASP A 1 91 ? 13.656 30.969 -2.816 1 89.69 91 ASP A C 1
ATOM 728 O O . ASP A 1 91 ? 13.117 31.422 -3.836 1 89.69 91 ASP A O 1
ATOM 732 N N . GLY A 1 92 ? 14.398 31.828 -2.164 1 88.88 92 GLY A N 1
ATOM 733 C CA . GLY A 1 92 ? 14.562 33.25 -2.416 1 88.88 92 GLY A CA 1
ATOM 734 C C . GLY A 1 92 ? 13.602 34.125 -1.628 1 88.88 92 GLY A C 1
ATOM 735 O O . GLY A 1 92 ? 13.953 35.219 -1.18 1 88.88 92 GLY A O 1
ATOM 736 N N . GLY A 1 93 ? 12.352 33.562 -1.446 1 89.19 93 GLY A N 1
ATOM 737 C CA . GLY A 1 93 ? 11.336 34.312 -0.701 1 89.19 93 GLY A CA 1
ATOM 738 C C . GLY A 1 93 ? 11.25 33.875 0.754 1 89.19 93 GLY A C 1
ATOM 739 O O . GLY A 1 93 ? 10.516 34.5 1.537 1 89.19 93 GLY A O 1
ATOM 740 N N . GLY A 1 94 ? 12.047 32.844 1.049 1 93.56 94 GLY A N 1
ATOM 741 C CA . GLY A 1 94 ? 12.023 32.344 2.422 1 93.56 94 GLY A CA 1
ATOM 742 C C . GLY A 1 94 ? 12.547 30.938 2.57 1 93.56 94 GLY A C 1
ATOM 743 O O . GLY A 1 94 ? 12.797 30.25 1.575 1 93.56 94 GLY A O 1
ATOM 744 N N . ARG A 1 95 ? 12.805 30.641 3.764 1 97.06 95 ARG A N 1
ATOM 745 C CA . ARG A 1 95 ? 13.242 29.297 4.094 1 97.06 95 ARG A CA 1
ATOM 746 C C . ARG A 1 95 ? 12.055 28.406 4.449 1 97.06 95 ARG A C 1
ATOM 748 O O . ARG A 1 95 ? 11.141 28.828 5.148 1 97.06 95 ARG A O 1
ATOM 755 N N . HIS A 1 96 ? 12.039 27.188 3.967 1 98.31 96 HIS A N 1
ATOM 756 C CA . HIS A 1 96 ? 10.93 26.25 4.168 1 98.31 96 HIS A CA 1
ATOM 757 C C . HIS A 1 96 ? 11.422 24.938 4.762 1 98.31 96 HIS A C 1
ATOM 759 O O . HIS A 1 96 ? 12.555 24.516 4.504 1 98.31 96 HIS A O 1
ATOM 765 N N . MET A 1 97 ? 10.625 24.406 5.555 1 98.56 97 MET A N 1
ATOM 766 C CA . MET A 1 97 ? 10.797 23.062 6.082 1 98.56 97 MET A CA 1
ATOM 767 C C . MET A 1 97 ? 9.867 22.078 5.383 1 98.56 97 MET A C 1
ATOM 769 O O . MET A 1 97 ? 8.656 22.312 5.293 1 98.56 97 MET A O 1
ATOM 773 N N . VAL A 1 98 ? 10.438 21.078 4.816 1 98.38 98 VAL A N 1
ATOM 774 C CA . VAL A 1 98 ? 9.648 20.078 4.102 1 98.38 98 VAL A CA 1
ATOM 775 C C . VAL A 1 98 ? 9.727 18.75 4.828 1 98.38 98 VAL A C 1
ATOM 777 O O . VAL A 1 98 ? 10.82 18.219 5.062 1 98.38 98 VAL A O 1
ATOM 780 N N . LEU A 1 99 ? 8.578 18.25 5.277 1 98.5 99 LEU A N 1
ATOM 781 C CA . LEU A 1 99 ? 8.422 16.906 5.828 1 98.5 99 LEU A CA 1
ATOM 782 C C . LEU A 1 99 ? 7.949 15.938 4.754 1 98.5 99 LEU A C 1
ATOM 784 O O . LEU A 1 99 ? 6.953 16.188 4.07 1 98.5 99 LEU A O 1
ATOM 788 N N . SER A 1 100 ? 8.68 14.836 4.531 1 98.5 100 SER A N 1
ATOM 789 C CA . SER A 1 100 ? 8.289 13.797 3.586 1 98.5 100 SER A CA 1
ATOM 790 C C . SER A 1 100 ? 8.703 12.414 4.082 1 98.5 100 SER A C 1
ATOM 792 O O . SER A 1 100 ? 9.898 12.148 4.262 1 98.5 100 SER A O 1
ATOM 794 N N . TYR A 1 101 ? 7.75 11.609 4.375 1 98.12 101 TYR A N 1
ATOM 795 C CA . TYR A 1 101 ? 8.07 10.234 4.75 1 98.12 101 TYR A CA 1
ATOM 796 C C . TYR A 1 101 ? 6.922 9.297 4.402 1 98.12 101 TYR A C 1
ATOM 798 O O . TYR A 1 101 ? 5.816 9.75 4.09 1 98.12 101 TYR A O 1
ATOM 806 N N . GLU A 1 102 ? 7.195 8.008 4.398 1 98.38 102 GLU A N 1
ATOM 807 C CA . GLU A 1 102 ? 6.211 6.98 4.082 1 98.38 102 GLU A CA 1
ATOM 808 C C . GLU A 1 102 ? 6.176 5.898 5.156 1 98.38 102 GLU A C 1
ATOM 810 O O . GLU A 1 102 ? 7.195 5.609 5.789 1 98.38 102 GLU A O 1
ATOM 815 N N . VAL A 1 103 ? 4.973 5.398 5.383 1 97.94 103 VAL A N 1
ATOM 816 C CA . VAL A 1 103 ? 4.797 4.277 6.301 1 97.94 103 VAL A CA 1
ATOM 817 C C . VAL A 1 103 ? 4.102 3.123 5.578 1 97.94 103 VAL A C 1
ATOM 819 O O . VAL A 1 103 ? 3.055 3.314 4.953 1 97.94 103 VAL A O 1
ATOM 822 N N . ARG A 1 104 ? 4.695 1.957 5.648 1 98.25 104 ARG A N 1
ATOM 823 C CA . ARG A 1 104 ? 4.141 0.75 5.043 1 98.25 104 ARG A CA 1
ATOM 824 C C . ARG A 1 104 ? 3.65 -0.221 6.113 1 98.25 104 ARG A C 1
ATOM 826 O O . ARG A 1 104 ? 4.359 -0.489 7.086 1 98.25 104 ARG A O 1
ATOM 833 N N . ARG A 1 105 ? 2.418 -0.743 5.992 1 98 105 ARG A N 1
ATOM 834 C CA . ARG A 1 105 ? 1.833 -1.707 6.922 1 98 105 ARG A CA 1
ATOM 835 C C . ARG A 1 105 ? 1.167 -2.855 6.168 1 98 105 ARG A C 1
ATOM 837 O O . ARG A 1 105 ? 0.547 -2.643 5.125 1 98 105 ARG A O 1
ATOM 844 N N . PRO A 1 106 ? 1.322 -4.062 6.734 1 96.69 106 PRO A N 1
ATOM 845 C CA . PRO A 1 106 ? 0.524 -5.133 6.133 1 96.69 106 PRO A CA 1
ATOM 846 C C . PRO A 1 106 ? -0.976 -4.855 6.188 1 96.69 106 PRO A C 1
ATOM 848 O O . PRO A 1 106 ? -1.465 -4.281 7.168 1 96.69 106 PRO A O 1
ATOM 851 N N . PHE A 1 107 ? -1.709 -5.223 5.18 1 95 107 PHE A N 1
ATOM 852 C CA . PHE A 1 107 ? -3.131 -4.91 5.09 1 95 107 PHE A CA 1
ATOM 853 C C . PHE A 1 107 ? -3.953 -6.18 4.914 1 95 107 PHE A C 1
ATOM 855 O O . PHE A 1 107 ? -4.637 -6.617 5.844 1 95 107 PHE A O 1
ATOM 862 N N . PHE A 1 108 ? -3.75 -6.836 3.725 1 92 108 PHE A N 1
ATOM 863 C CA . PHE A 1 108 ? -4.484 -8.07 3.471 1 92 108 PHE A CA 1
ATOM 864 C C . PHE A 1 108 ? -3.674 -9.016 2.596 1 92 108 PHE A C 1
ATOM 866 O O . PHE A 1 108 ? -3.258 -8.648 1.495 1 92 108 PHE A O 1
ATOM 873 N N . GLY A 1 109 ? -3.461 -10.305 3.201 1 92.62 109 GLY A N 1
ATOM 874 C CA . GLY A 1 109 ? -2.695 -11.266 2.418 1 92.62 109 GLY A CA 1
ATOM 875 C C . GLY A 1 109 ? -1.327 -10.75 2.016 1 92.62 109 GLY A C 1
ATOM 876 O O . GLY A 1 109 ? -0.532 -10.352 2.869 1 92.62 109 GLY A O 1
ATOM 877 N N . ASN A 1 110 ? -1.148 -10.617 0.625 1 96.94 110 ASN A N 1
ATOM 878 C CA . ASN A 1 110 ? 0.113 -10.148 0.061 1 96.94 110 ASN A CA 1
ATOM 879 C C . ASN A 1 110 ? 0.066 -8.656 -0.253 1 96.94 110 ASN A C 1
ATOM 881 O O . ASN A 1 110 ? 0.899 -8.148 -1.008 1 96.94 110 ASN A O 1
ATOM 885 N N . LEU A 1 111 ? -0.884 -7.977 0.375 1 97.44 111 LEU A N 1
ATOM 886 C CA . LEU A 1 111 ? -1.077 -6.559 0.102 1 97.44 111 LEU A CA 1
ATOM 887 C C . LEU A 1 111 ? -0.642 -5.711 1.293 1 97.44 111 LEU A C 1
ATOM 889 O O . LEU A 1 111 ? -1.037 -5.98 2.43 1 97.44 111 LEU A O 1
ATOM 893 N N . ASP A 1 112 ? 0.185 -4.75 1.094 1 98.25 112 ASP A N 1
ATOM 894 C CA . ASP A 1 112 ? 0.538 -3.727 2.07 1 98.25 112 ASP A CA 1
ATOM 895 C C . ASP A 1 112 ? -0.063 -2.375 1.69 1 98.25 112 ASP A C 1
ATOM 897 O O . ASP A 1 112 ? -0.409 -2.146 0.529 1 98.25 112 ASP A O 1
ATOM 901 N N . LEU A 1 113 ? -0.244 -1.499 2.623 1 98.25 113 LEU A N 1
ATOM 902 C CA . LEU A 1 113 ? -0.581 -0.093 2.436 1 98.25 113 LEU A CA 1
ATOM 903 C C . LEU A 1 113 ? 0.638 0.794 2.672 1 98.25 113 LEU A C 1
ATOM 905 O O . LEU A 1 113 ? 1.417 0.551 3.596 1 98.25 113 LEU A O 1
ATOM 909 N N . VAL A 1 114 ? 0.787 1.688 1.813 1 98.5 114 VAL A N 1
ATOM 910 C CA . VAL A 1 114 ? 1.826 2.695 2.002 1 98.5 114 VAL A CA 1
ATOM 911 C C . VAL A 1 114 ? 1.195 4.086 2.057 1 98.5 114 VAL A C 1
ATOM 913 O O . VAL A 1 114 ? 0.555 4.523 1.099 1 98.5 114 VAL A O 1
ATOM 916 N N . ALA A 1 115 ? 1.326 4.723 3.109 1 98.44 115 ALA A N 1
ATOM 917 C CA . ALA A 1 115 ? 0.86 6.098 3.256 1 98.44 115 ALA A CA 1
ATOM 918 C C . ALA A 1 115 ? 2.004 7.09 3.059 1 98.44 115 ALA A C 1
ATOM 920 O O . ALA A 1 115 ? 3.074 6.938 3.652 1 98.44 115 ALA A O 1
ATOM 921 N N . ASN A 1 116 ? 1.804 8 2.223 1 98.44 116 ASN A N 1
ATOM 922 C CA . ASN A 1 116 ? 2.768 9.07 1.981 1 98.44 116 ASN A CA 1
ATOM 923 C C . ASN A 1 116 ? 2.361 10.359 2.686 1 98.44 116 ASN A C 1
ATOM 925 O O . ASN A 1 116 ? 1.277 10.891 2.438 1 98.44 116 ASN A O 1
ATOM 929 N N . PHE A 1 117 ? 3.27 10.812 3.486 1 98.31 117 PHE A N 1
ATOM 930 C CA . PHE A 1 117 ? 3.01 12.039 4.223 1 98.31 117 PHE A CA 1
ATOM 931 C C . PHE A 1 117 ? 3.971 13.141 3.797 1 98.31 117 PHE A C 1
ATOM 933 O O . PHE A 1 117 ? 5.188 12.945 3.791 1 98.31 117 PHE A O 1
ATOM 940 N N . GLN A 1 118 ? 3.375 14.25 3.404 1 97.75 118 GLN A N 1
ATOM 941 C CA . GLN A 1 118 ? 4.184 15.391 2.982 1 97.75 118 GLN A CA 1
ATOM 942 C C . GLN A 1 118 ? 3.582 16.703 3.479 1 97.75 118 GLN A C 1
ATOM 944 O O . GLN A 1 118 ? 2.361 16.875 3.469 1 97.75 118 GLN A O 1
ATOM 949 N N . ARG A 1 119 ? 4.527 17.531 3.859 1 97.44 119 ARG A N 1
ATOM 950 C CA . ARG A 1 119 ? 4.105 18.859 4.293 1 97.44 119 ARG A CA 1
ATOM 951 C C . ARG A 1 119 ? 5.23 19.875 4.117 1 97.44 119 ARG A C 1
ATOM 953 O O . ARG A 1 119 ? 6.402 19.562 4.348 1 97.44 119 ARG A O 1
ATOM 960 N N . ARG A 1 120 ? 4.887 21.078 3.738 1 97.56 120 ARG A N 1
ATOM 961 C CA . ARG A 1 120 ? 5.812 22.203 3.6 1 97.56 120 ARG A CA 1
ATOM 962 C C . ARG A 1 120 ? 5.363 23.375 4.449 1 97.56 120 ARG A C 1
ATOM 964 O O . ARG A 1 120 ? 4.219 23.828 4.352 1 97.56 120 ARG A O 1
ATOM 971 N N . ASP A 1 121 ? 6.25 23.797 5.227 1 97.94 121 ASP A N 1
ATOM 972 C CA . ASP A 1 121 ? 5.965 24.938 6.094 1 97.94 121 ASP A CA 1
ATOM 973 C C . ASP A 1 121 ? 7.012 26.031 5.918 1 97.94 121 ASP A C 1
ATOM 975 O O . ASP A 1 121 ? 8.203 25.75 5.805 1 97.94 121 ASP A O 1
ATOM 979 N N . THR A 1 122 ? 6.586 27.266 5.918 1 97.44 122 THR A N 1
ATOM 980 C CA . THR A 1 122 ? 7.496 28.406 5.887 1 97.44 122 THR A CA 1
ATOM 981 C C . THR A 1 122 ? 8.023 28.719 7.285 1 97.44 122 THR A C 1
ATOM 983 O O . THR A 1 122 ? 7.254 28.766 8.25 1 97.44 122 THR A O 1
ATOM 986 N N . LEU A 1 123 ? 9.336 28.797 7.332 1 98.5 123 LEU A N 1
ATOM 987 C CA . LEU A 1 123 ? 9.953 29.125 8.609 1 98.5 123 LEU A CA 1
ATOM 988 C C . LEU A 1 123 ? 9.797 30.609 8.93 1 98.5 123 LEU A C 1
ATOM 990 O O . LEU A 1 123 ? 10.039 31.453 8.062 1 98.5 123 LEU A O 1
ATOM 994 N N . SER A 1 124 ? 9.406 30.844 10.133 1 97.75 124 SER A N 1
ATOM 995 C CA . SER A 1 124 ? 9.188 32.219 10.57 1 97.75 124 SER A CA 1
ATOM 996 C C . SER A 1 124 ? 10.5 32.969 10.75 1 97.75 124 SER A C 1
ATOM 998 O O . SER A 1 124 ? 11.469 32.406 11.281 1 97.75 124 SER A O 1
ATOM 1000 N N . PRO A 1 125 ? 10.516 34.188 10.273 1 94.75 125 PRO A N 1
ATOM 1001 C CA . PRO A 1 125 ? 11.703 35 10.516 1 94.75 125 PRO A CA 1
ATOM 1002 C C . PRO A 1 125 ? 11.883 35.375 11.984 1 94.75 125 PRO A C 1
ATOM 1004 O O . PRO A 1 125 ? 10.898 35.406 12.742 1 94.75 125 PRO A O 1
ATOM 1007 N N . MET B 1 1 ? -41.062 0.371 23.344 1 46.09 1 MET B N 1
ATOM 1008 C CA . MET B 1 1 ? -39.906 1.123 22.797 1 46.09 1 MET B CA 1
ATOM 1009 C C . MET B 1 1 ? -40.062 1.318 21.281 1 46.09 1 MET B C 1
ATOM 1011 O O . MET B 1 1 ? -40.031 0.352 20.531 1 46.09 1 MET B O 1
ATOM 1015 N N . MET B 1 2 ? -40.812 2.352 20.766 1 51.56 2 MET B N 1
ATOM 1016 C CA . MET B 1 2 ? -41.25 2.686 19.406 1 51.56 2 MET B CA 1
ATOM 1017 C C . MET B 1 2 ? -40.062 3.123 18.562 1 51.56 2 MET B C 1
ATOM 1019 O O . MET B 1 2 ? -39.469 4.188 18.797 1 51.56 2 MET B O 1
ATOM 1023 N N . THR B 1 3 ? -39.219 2.188 18.141 1 59.44 3 THR B N 1
ATOM 1024 C CA . THR B 1 3 ? -38.188 2.535 17.172 1 59.44 3 THR B CA 1
ATOM 1025 C C . THR B 1 3 ? -38.812 3.332 16.016 1 59.44 3 THR B C 1
ATOM 1027 O O . THR B 1 3 ? -39.656 2.824 15.281 1 59.44 3 THR B O 1
ATOM 1030 N N . THR B 1 4 ? -38.938 4.625 16.141 1 58.56 4 THR B N 1
ATOM 1031 C CA . THR B 1 4 ? -39.594 5.59 15.25 1 58.56 4 THR B CA 1
ATOM 1032 C C . THR B 1 4 ? -39.062 5.453 13.828 1 58.56 4 THR B C 1
ATOM 1034 O O . THR B 1 4 ? -37.906 5.047 13.617 1 58.56 4 THR B O 1
ATOM 1037 N N . ARG B 1 5 ? -39.969 5.473 12.828 1 60.5 5 ARG B N 1
ATOM 1038 C CA . ARG B 1 5 ? -39.812 5.461 11.375 1 60.5 5 ARG B CA 1
ATOM 1039 C C . ARG B 1 5 ? -38.594 6.285 10.961 1 60.5 5 ARG B C 1
ATOM 1041 O O . ARG B 1 5 ? -37.906 5.93 10.008 1 60.5 5 ARG B O 1
ATOM 1048 N N . ARG B 1 6 ? -38.312 7.461 11.641 1 63.38 6 ARG B N 1
ATOM 1049 C CA . ARG B 1 6 ? -37.188 8.359 11.328 1 63.38 6 ARG B CA 1
ATOM 1050 C C . ARG B 1 6 ? -35.844 7.68 11.594 1 63.38 6 ARG B C 1
ATOM 1052 O O . ARG B 1 6 ? -34.875 7.914 10.875 1 63.38 6 ARG B O 1
ATOM 1059 N N . GLN B 1 7 ? -35.844 6.898 12.594 1 65.19 7 GLN B N 1
ATOM 1060 C CA . GLN B 1 7 ? -34.625 6.152 12.914 1 65.19 7 GLN B CA 1
ATOM 1061 C C . GLN B 1 7 ? -34.344 5.066 11.875 1 65.19 7 GLN B C 1
ATOM 1063 O O . GLN B 1 7 ? -33.188 4.773 11.562 1 65.19 7 GLN B O 1
ATOM 1068 N N . MET B 1 8 ? -35.438 4.648 11.141 1 63.84 8 MET B N 1
ATOM 1069 C CA . MET B 1 8 ? -35.281 3.611 10.125 1 63.84 8 MET B CA 1
ATOM 1070 C C . MET B 1 8 ? -34.781 4.199 8.805 1 63.84 8 MET B C 1
ATOM 1072 O O . MET B 1 8 ? -34.062 3.539 8.062 1 63.84 8 MET B O 1
ATOM 1076 N N . GLN B 1 9 ? -35.062 5.531 8.57 1 65.69 9 GLN B N 1
ATOM 1077 C CA . GLN B 1 9 ? -34.656 6.18 7.332 1 65.69 9 GLN B CA 1
ATOM 1078 C C . GLN B 1 9 ? -33.156 6.516 7.34 1 65.69 9 GLN B C 1
ATOM 1080 O O . GLN B 1 9 ? -32.5 6.418 6.309 1 65.69 9 GLN B O 1
ATOM 1085 N N . GLY B 1 10 ? -32.594 6.781 8.57 1 69 10 GLY B N 1
ATOM 1086 C CA . GLY B 1 10 ? -31.203 7.121 8.695 1 69 10 GLY B CA 1
ATOM 1087 C C . GLY B 1 10 ? -30.281 5.926 8.531 1 69 10 GLY B C 1
ATOM 1088 O O . GLY B 1 10 ? -29.266 6.004 7.832 1 69 10 GLY B O 1
ATOM 1089 N N . ALA B 1 11 ? -30.719 4.859 9.078 1 74.62 11 ALA B N 1
ATOM 1090 C CA . ALA B 1 11 ? -29.969 3.617 8.969 1 74.62 11 ALA B CA 1
ATOM 1091 C C . ALA B 1 11 ? -29.891 3.145 7.523 1 74.62 11 ALA B C 1
ATOM 1093 O O . ALA B 1 11 ? -28.859 2.646 7.074 1 74.62 11 ALA B O 1
ATOM 1094 N N . GLY B 1 12 ? -30.938 3.559 6.766 1 83.31 12 GLY B N 1
ATOM 1095 C CA . GLY B 1 12 ? -30.969 3.213 5.355 1 83.31 12 GLY B CA 1
ATOM 1096 C C . GLY B 1 12 ? -29.984 4.004 4.52 1 83.31 12 GLY B C 1
ATOM 1097 O O . GLY B 1 12 ? -29.25 3.436 3.703 1 83.31 12 GLY B O 1
ATOM 1098 N N . ALA B 1 13 ? -29.969 5.258 4.82 1 89.06 13 ALA B N 1
ATOM 1099 C CA . ALA B 1 13 ? -29.047 6.105 4.07 1 89.06 13 ALA B CA 1
ATOM 1100 C C . ALA B 1 13 ? -27.594 5.715 4.336 1 89.06 13 ALA B C 1
ATOM 1102 O O . ALA B 1 13 ? -26.781 5.629 3.404 1 89.06 13 ALA B O 1
ATOM 1103 N N . LEU B 1 14 ? -27.328 5.438 5.598 1 88.44 14 LEU B N 1
ATOM 1104 C CA . LEU B 1 14 ? -25.984 5.035 5.98 1 88.44 14 LEU B CA 1
ATOM 1105 C C . LEU B 1 14 ? -25.609 3.707 5.336 1 88.44 14 LEU B C 1
ATOM 1107 O O . LEU B 1 14 ? -24.469 3.512 4.93 1 88.44 14 LEU B O 1
ATOM 1111 N N . THR B 1 15 ? -26.594 2.842 5.297 1 89.62 15 THR B N 1
ATOM 1112 C CA . THR B 1 15 ? -26.359 1.547 4.664 1 89.62 15 THR B CA 1
ATOM 1113 C C . THR B 1 15 ? -26.062 1.718 3.18 1 89.62 15 THR B C 1
ATOM 1115 O O . THR B 1 15 ? -25.125 1.095 2.658 1 89.62 15 THR B O 1
ATOM 1118 N N . VAL B 1 16 ? -26.781 2.574 2.502 1 91.88 16 VAL B N 1
ATOM 1119 C CA . VAL B 1 16 ? -26.578 2.812 1.077 1 91.88 16 VAL B CA 1
ATOM 1120 C C . VAL B 1 16 ? -25.203 3.441 0.849 1 91.88 16 VAL B C 1
ATOM 1122 O O . VAL B 1 16 ? -24.469 3.043 -0.061 1 91.88 16 VAL B O 1
ATOM 1125 N N . ILE B 1 17 ? -24.828 4.426 1.646 1 93.94 17 ILE B N 1
ATOM 1126 C CA . ILE B 1 17 ? -23.531 5.098 1.532 1 93.94 17 ILE B CA 1
ATOM 1127 C C . ILE B 1 17 ? -22.406 4.082 1.705 1 93.94 17 ILE B C 1
ATOM 1129 O O . ILE B 1 17 ? -21.438 4.082 0.942 1 93.94 17 ILE B O 1
ATOM 1133 N N . ALA B 1 18 ? -22.562 3.24 2.725 1 92.69 18 ALA B N 1
ATOM 1134 C CA . ALA B 1 18 ? -21.562 2.215 2.979 1 92.69 18 ALA B CA 1
ATOM 1135 C C . ALA B 1 18 ? -21.375 1.31 1.763 1 92.69 18 ALA B C 1
ATOM 1137 O O . ALA B 1 18 ? -20.25 0.953 1.406 1 92.69 18 ALA B O 1
ATOM 1138 N N . LEU B 1 19 ? -22.469 0.927 1.092 1 93 19 LEU B N 1
ATOM 1139 C CA . LEU B 1 19 ? -22.391 0.055 -0.076 1 93 19 LEU B CA 1
ATOM 1140 C C . LEU B 1 19 ? -21.703 0.761 -1.241 1 93 19 LEU B C 1
ATOM 1142 O O . LEU B 1 19 ? -20.953 0.14 -1.989 1 93 19 LEU B O 1
ATOM 1146 N N . LEU B 1 20 ? -22.016 2.031 -1.378 1 94.81 20 LEU B N 1
ATOM 1147 C CA . LEU B 1 20 ? -21.391 2.809 -2.439 1 94.81 20 LEU B CA 1
ATOM 1148 C C . LEU B 1 20 ? -19.891 2.943 -2.199 1 94.81 20 LEU B C 1
ATOM 1150 O O . LEU B 1 20 ? -19.094 2.807 -3.131 1 94.81 20 LEU B O 1
ATOM 1154 N N . LEU B 1 21 ? -19.562 3.266 -0.938 1 93.94 21 LEU B N 1
ATOM 1155 C CA . LEU B 1 21 ? -18.141 3.381 -0.578 1 93.94 21 LEU B CA 1
ATOM 1156 C C . LEU B 1 21 ? -17.422 2.055 -0.777 1 93.94 21 LEU B C 1
ATOM 1158 O O . LEU B 1 21 ? -16.281 2.029 -1.256 1 93.94 21 LEU B O 1
ATOM 1162 N N . PHE B 1 22 ? -18.094 0.941 -0.362 1 94.38 22 PHE B N 1
ATOM 1163 C CA . PHE B 1 22 ? -17.516 -0.389 -0.539 1 94.38 22 PHE B CA 1
ATOM 1164 C C . PHE B 1 22 ? -17.281 -0.685 -2.016 1 94.38 22 PHE B C 1
ATOM 1166 O O . PHE B 1 22 ? -16.203 -1.146 -2.396 1 94.38 22 PHE B O 1
ATOM 1173 N N . ALA B 1 23 ? -18.266 -0.414 -2.857 1 94 23 ALA B N 1
ATOM 1174 C CA . ALA B 1 23 ? -18.125 -0.628 -4.297 1 94 23 ALA B CA 1
ATOM 1175 C C . ALA B 1 23 ? -17 0.222 -4.879 1 94 23 ALA B C 1
ATOM 1177 O O . ALA B 1 23 ? -16.266 -0.234 -5.754 1 94 23 ALA B O 1
ATOM 1178 N N . LEU B 1 24 ? -16.938 1.3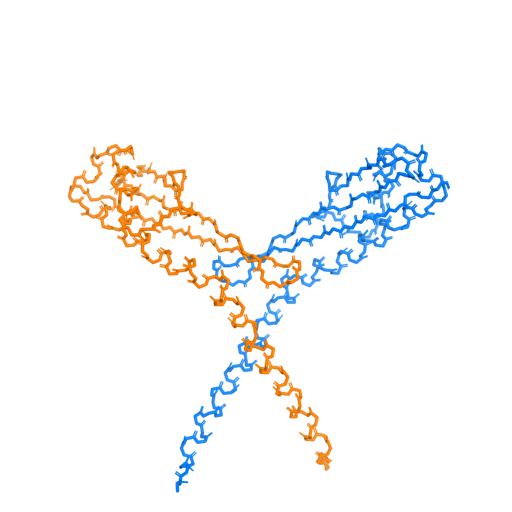64 -4.398 1 93.56 24 LEU B N 1
ATOM 1179 C CA . LEU B 1 24 ? -15.898 2.277 -4.852 1 93.56 24 LEU B CA 1
ATOM 1180 C C . LEU B 1 24 ? -14.516 1.749 -4.48 1 93.56 24 LEU B C 1
ATOM 1182 O O . LEU B 1 24 ? -13.602 1.739 -5.312 1 93.56 24 LEU B O 1
ATOM 1186 N N . LEU B 1 25 ? -14.328 1.303 -3.248 1 92.44 25 LEU B N 1
ATOM 1187 C CA . LEU B 1 25 ? -13.055 0.766 -2.779 1 92.44 25 LEU B CA 1
ATOM 1188 C C . LEU B 1 25 ? -12.664 -0.476 -3.574 1 92.44 25 LEU B C 1
ATOM 1190 O O . LEU B 1 25 ? -11.516 -0.604 -4.008 1 92.44 25 LEU B O 1
ATOM 1194 N N . ILE B 1 26 ? -13.594 -1.366 -3.785 1 92.94 26 ILE B N 1
ATOM 1195 C CA . ILE B 1 26 ? -13.336 -2.582 -4.547 1 92.94 26 ILE B CA 1
ATOM 1196 C C . ILE B 1 26 ? -13.047 -2.227 -6.004 1 92.94 26 ILE B C 1
ATOM 1198 O O . ILE B 1 26 ? -12.117 -2.764 -6.609 1 92.94 26 ILE B O 1
ATOM 1202 N N . GLY B 1 27 ? -13.891 -1.342 -6.516 1 94.06 27 GLY B N 1
ATOM 1203 C CA . GLY B 1 27 ? -13.688 -0.902 -7.887 1 94.06 27 GLY B CA 1
ATOM 1204 C C . GLY B 1 27 ? -12.32 -0.302 -8.125 1 94.06 27 GLY B C 1
ATOM 1205 O O . GLY B 1 27 ? -11.648 -0.643 -9.102 1 94.06 27 GLY B O 1
ATOM 1206 N N . THR B 1 28 ? -11.859 0.585 -7.223 1 93.38 28 THR B N 1
ATOM 1207 C CA . THR B 1 28 ? -10.547 1.206 -7.371 1 93.38 28 THR B CA 1
ATOM 1208 C C . THR B 1 28 ? -9.438 0.16 -7.277 1 93.38 28 THR B C 1
ATOM 1210 O O . THR B 1 28 ? -8.461 0.213 -8.023 1 93.38 28 THR B O 1
ATOM 1213 N N . PHE B 1 29 ? -9.586 -0.792 -6.309 1 94.19 29 PHE B N 1
ATOM 1214 C CA . PHE B 1 29 ? -8.609 -1.87 -6.176 1 94.19 29 PHE B CA 1
ATOM 1215 C C . PHE B 1 29 ? -8.523 -2.678 -7.465 1 94.19 29 PHE B C 1
ATOM 1217 O O . PHE B 1 29 ? -7.426 -2.939 -7.965 1 94.19 29 PHE B O 1
ATOM 1224 N N . VAL B 1 30 ? -9.664 -3.09 -8.031 1 95.19 30 VAL B N 1
ATOM 1225 C CA . VAL B 1 30 ? -9.695 -3.908 -9.234 1 95.19 30 VAL B CA 1
ATOM 1226 C C . VAL B 1 30 ? -9.109 -3.125 -10.414 1 95.19 30 VAL B C 1
ATOM 1228 O O . VAL B 1 30 ? -8.312 -3.656 -11.188 1 95.19 30 VAL B O 1
ATOM 1231 N N . LEU B 1 31 ? -9.32 -1.789 -10.453 1 95.5 31 LEU B N 1
ATOM 1232 C CA . LEU B 1 31 ? -8.867 -0.972 -11.57 1 95.5 31 LEU B CA 1
ATOM 1233 C C . LEU B 1 31 ? -7.375 -0.67 -11.461 1 95.5 31 LEU B C 1
ATOM 1235 O O . LEU B 1 31 ? -6.699 -0.48 -12.469 1 95.5 31 LEU B O 1
ATOM 1239 N N . THR B 1 32 ? -6.891 -0.656 -10.195 1 95 32 THR B N 1
ATOM 1240 C CA . THR B 1 32 ? -5.496 -0.264 -10.016 1 95 32 THR B CA 1
ATOM 1241 C C . THR B 1 32 ? -4.594 -1.491 -9.961 1 95 32 THR B C 1
ATOM 1243 O O . THR B 1 32 ? -3.459 -1.456 -10.438 1 95 32 THR B O 1
ATOM 1246 N N . MET B 1 33 ? -5.137 -2.58 -9.375 1 96.19 33 MET B N 1
ATOM 1247 C CA . MET B 1 33 ? -4.277 -3.742 -9.164 1 96.19 33 MET B CA 1
ATOM 1248 C C . MET B 1 33 ? -4.691 -4.895 -10.078 1 96.19 33 MET B C 1
ATOM 1250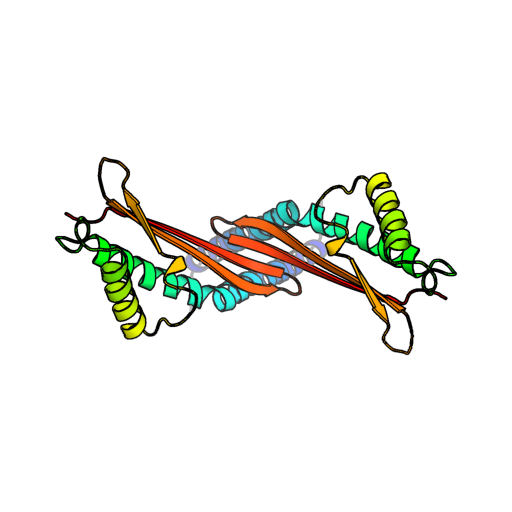 O O . MET B 1 33 ? -3.947 -5.863 -10.234 1 96.19 33 MET B O 1
ATOM 1254 N N . GLY B 1 34 ? -5.848 -4.855 -10.719 1 95.88 34 GLY B N 1
ATOM 1255 C CA . GLY B 1 34 ? -6.371 -5.953 -11.516 1 95.88 34 GLY B CA 1
ATOM 1256 C C . GLY B 1 34 ? -5.422 -6.398 -12.617 1 95.88 34 GLY B C 1
ATOM 1257 O O . GLY B 1 34 ? -5.164 -7.594 -12.773 1 95.88 34 GLY B O 1
ATOM 1258 N N . LYS B 1 35 ? -4.961 -5.414 -13.359 1 94.81 35 LYS B N 1
ATOM 1259 C CA . LYS B 1 35 ? -4.023 -5.723 -14.438 1 94.81 35 LYS B CA 1
ATOM 1260 C C . LYS B 1 35 ? -2.781 -6.426 -13.906 1 94.81 35 LYS B C 1
ATOM 1262 O O . LYS B 1 35 ? -2.287 -7.375 -14.523 1 94.81 35 LYS B O 1
ATOM 1267 N N . ASP B 1 36 ? -2.305 -6.016 -12.727 1 97.06 36 ASP B N 1
ATOM 1268 C CA . ASP B 1 36 ? -1.083 -6.566 -12.148 1 97.06 36 ASP B CA 1
ATOM 1269 C C . ASP B 1 36 ? -1.299 -8 -11.672 1 97.06 36 ASP B C 1
ATOM 1271 O O . ASP B 1 36 ? -0.407 -8.844 -11.805 1 97.06 36 ASP B O 1
ATOM 1275 N N . TYR B 1 37 ? -2.398 -8.25 -11.148 1 96.44 37 TYR B N 1
ATOM 1276 C CA . TYR B 1 37 ? -2.691 -9.609 -10.703 1 96.44 37 TYR B CA 1
ATOM 1277 C C . TYR B 1 37 ? -2.865 -10.547 -11.891 1 96.44 37 TYR B C 1
ATOM 1279 O O . TYR B 1 37 ? -2.457 -11.711 -11.836 1 96.44 37 TYR B O 1
ATOM 1287 N N . MET B 1 38 ? -3.502 -10.055 -12.922 1 96.25 38 MET B N 1
ATOM 1288 C CA . MET B 1 38 ? -3.619 -10.852 -14.141 1 96.25 38 MET B CA 1
ATOM 1289 C C . MET B 1 38 ? -2.246 -11.156 -14.727 1 96.25 38 MET B C 1
ATOM 1291 O O . MET B 1 38 ? -1.984 -12.281 -15.164 1 96.25 38 MET B O 1
ATOM 1295 N N . GLN B 1 39 ? -1.415 -10.141 -14.781 1 97 39 GLN B N 1
ATOM 1296 C CA . GLN B 1 39 ? -0.045 -10.328 -15.25 1 97 39 GLN B CA 1
ATOM 1297 C C . GLN B 1 39 ? 0.682 -11.383 -14.414 1 97 39 GLN B C 1
ATOM 1299 O O . GLN B 1 39 ? 1.431 -12.195 -14.953 1 97 39 GLN B O 1
ATOM 1304 N N . TYR B 1 40 ? 0.46 -11.32 -13.156 1 97.94 40 TYR B N 1
ATOM 1305 C CA . TYR B 1 40 ? 1.123 -12.281 -12.281 1 97.94 40 TYR B CA 1
ATOM 1306 C C . TYR B 1 40 ? 0.748 -13.711 -12.648 1 97.94 40 TYR B C 1
ATOM 1308 O O . TYR B 1 40 ? 1.589 -14.609 -12.602 1 97.94 40 TYR B O 1
ATOM 1316 N N . TRP B 1 41 ? -0.495 -13.945 -12.938 1 97.38 41 TRP B N 1
ATOM 1317 C CA . TRP B 1 41 ? -0.908 -15.297 -13.328 1 97.38 41 TRP B CA 1
ATOM 1318 C C . TRP B 1 41 ? -0.113 -15.781 -14.531 1 97.38 41 TRP B C 1
ATOM 1320 O O . TRP B 1 41 ? 0.338 -16.922 -14.562 1 97.38 41 TRP B O 1
ATOM 1330 N N . THR B 1 42 ? 0.084 -14.914 -15.5 1 97.88 42 THR B N 1
ATOM 1331 C CA . THR B 1 42 ? 0.871 -15.266 -16.688 1 97.88 42 THR B CA 1
ATOM 1332 C C . THR B 1 42 ? 2.328 -15.516 -16.297 1 97.88 42 THR B C 1
ATOM 1334 O O . THR B 1 42 ? 2.916 -16.516 -16.719 1 97.88 42 THR B O 1
ATOM 1337 N N . VAL B 1 43 ? 2.875 -14.641 -15.484 1 98.25 43 VAL B N 1
ATOM 1338 C CA . VAL B 1 43 ? 4.27 -14.75 -15.062 1 98.25 43 VAL B CA 1
ATOM 1339 C C . VAL B 1 43 ? 4.48 -16.062 -14.32 1 98.25 43 VAL B C 1
ATOM 1341 O O . VAL B 1 43 ? 5.453 -16.781 -14.57 1 98.25 43 VAL B O 1
ATOM 1344 N N . ARG B 1 44 ? 3.596 -16.281 -13.484 1 97.69 44 ARG B N 1
ATOM 1345 C CA . ARG B 1 44 ? 3.658 -17.516 -12.711 1 97.69 44 ARG B CA 1
ATOM 1346 C C . ARG B 1 44 ? 3.602 -18.75 -13.617 1 97.69 44 ARG B C 1
ATOM 1348 O O . ARG B 1 44 ? 4.359 -19.703 -13.43 1 97.69 44 ARG B O 1
ATOM 1355 N N . SER B 1 45 ? 2.732 -18.766 -14.562 1 98 45 SER B N 1
ATOM 1356 C CA . SER B 1 45 ? 2.607 -19.891 -15.492 1 98 45 SER B CA 1
ATOM 1357 C C . SER B 1 45 ? 3.893 -20.094 -16.281 1 98 45 SER B C 1
ATOM 1359 O O . SER B 1 45 ? 4.34 -21.219 -16.469 1 98 45 SER B O 1
ATOM 1361 N N . ILE B 1 46 ? 4.449 -19 -16.703 1 98.5 46 ILE B N 1
ATOM 1362 C CA . ILE B 1 46 ? 5.703 -19.062 -17.453 1 98.5 46 ILE B CA 1
ATOM 1363 C C . ILE B 1 46 ? 6.801 -19.656 -16.562 1 98.5 46 ILE B C 1
ATOM 1365 O O . ILE B 1 46 ? 7.535 -20.547 -16.984 1 98.5 46 ILE B O 1
ATOM 1369 N N . ALA B 1 47 ? 6.879 -19.156 -15.352 1 98.38 47 ALA B N 1
ATOM 1370 C CA . ALA B 1 47 ? 7.883 -19.641 -14.406 1 98.38 47 ALA B CA 1
ATOM 1371 C C . ALA B 1 47 ? 7.734 -21.141 -14.164 1 98.38 47 ALA B C 1
ATOM 1373 O O . ALA B 1 47 ? 8.719 -21.891 -14.211 1 98.38 47 ALA B O 1
ATOM 1374 N N . ILE B 1 48 ? 6.531 -21.609 -13.992 1 98.31 48 ILE B N 1
ATOM 1375 C CA . ILE B 1 48 ? 6.242 -23.016 -13.727 1 98.31 48 ILE B CA 1
ATOM 1376 C C . ILE B 1 48 ? 6.641 -23.844 -14.938 1 98.31 48 ILE B C 1
ATOM 1378 O O . ILE B 1 48 ? 7.293 -24.891 -14.797 1 98.31 48 ILE B O 1
ATOM 1382 N N . ASP B 1 49 ? 6.309 -23.359 -16.109 1 98.56 49 ASP B N 1
ATOM 1383 C CA . ASP B 1 49 ? 6.605 -24.109 -17.328 1 98.56 49 ASP B CA 1
ATOM 1384 C C . ASP B 1 49 ? 8.117 -24.25 -17.516 1 98.56 49 ASP B C 1
ATOM 1386 O O . ASP B 1 49 ? 8.594 -25.344 -17.859 1 98.56 49 ASP B O 1
ATOM 1390 N N . VAL B 1 50 ? 8.789 -23.188 -17.328 1 98.38 50 VAL B N 1
ATOM 1391 C CA . VAL B 1 50 ? 10.242 -23.219 -17.484 1 98.38 50 VAL B CA 1
ATOM 1392 C C . VAL B 1 50 ? 10.844 -24.172 -16.438 1 98.38 50 VAL B C 1
ATOM 1394 O O . VAL B 1 50 ? 11.734 -24.969 -16.75 1 98.38 50 VAL B O 1
ATOM 1397 N N . ALA B 1 51 ? 10.367 -24.078 -15.219 1 98.31 51 ALA B N 1
ATOM 1398 C CA . ALA B 1 51 ? 10.891 -24.906 -14.133 1 98.31 51 ALA B CA 1
ATOM 1399 C C . ALA B 1 51 ? 10.648 -26.391 -14.406 1 98.31 51 ALA B C 1
ATOM 1401 O O . ALA B 1 51 ? 11.461 -27.234 -14.031 1 98.31 51 ALA B O 1
ATOM 1402 N N . LYS B 1 52 ? 9.594 -26.672 -15.086 1 98.25 52 LYS B N 1
ATOM 1403 C CA . LYS B 1 52 ? 9.188 -28.062 -15.281 1 98.25 52 LYS B CA 1
ATOM 1404 C C . LYS B 1 52 ? 9.828 -28.641 -16.531 1 98.25 52 LYS B C 1
ATOM 1406 O O . LYS B 1 52 ? 9.742 -29.859 -16.781 1 98.25 52 LYS B O 1
ATOM 1411 N N . THR B 1 53 ? 10.406 -27.781 -17.328 1 97.69 53 THR B N 1
ATOM 1412 C CA . THR B 1 53 ? 11.062 -28.25 -18.547 1 97.69 53 THR B CA 1
ATOM 1413 C C . THR B 1 53 ? 12.164 -29.25 -18.203 1 97.69 53 THR B C 1
ATOM 1415 O O . THR B 1 53 ? 13.008 -28.984 -17.344 1 97.69 53 THR B O 1
ATOM 1418 N N . PRO B 1 54 ? 12.203 -30.438 -18.844 1 97.75 54 PRO B N 1
ATOM 1419 C CA . PRO B 1 54 ? 13.281 -31.391 -18.578 1 97.75 54 PRO B CA 1
ATOM 1420 C C . PRO B 1 54 ? 14.664 -30.781 -18.781 1 97.75 54 PRO B C 1
ATOM 1422 O O . PRO B 1 54 ? 14.914 -30.125 -19.797 1 97.75 54 PRO B O 1
ATOM 1425 N N . GLY B 1 55 ? 15.586 -30.891 -17.75 1 97.56 55 GLY B N 1
ATOM 1426 C CA . GLY B 1 55 ? 16.953 -30.391 -17.828 1 97.56 55 GLY B CA 1
ATOM 1427 C C . GLY B 1 55 ? 17.094 -28.984 -17.297 1 97.56 55 GLY B C 1
ATOM 1428 O O . GLY B 1 55 ? 18.188 -28.406 -17.328 1 97.56 55 GLY B O 1
ATOM 1429 N N . ALA B 1 56 ? 15.992 -28.438 -16.812 1 98.25 56 ALA B N 1
ATOM 1430 C CA . ALA B 1 56 ? 16.031 -27.078 -16.297 1 98.25 56 ALA B CA 1
ATOM 1431 C C . ALA B 1 56 ? 17.062 -26.938 -15.188 1 98.25 56 ALA B C 1
ATOM 1433 O O . ALA B 1 56 ? 17.75 -25.922 -15.078 1 98.25 56 ALA B O 1
ATOM 1434 N N . ALA B 1 57 ? 17.234 -27.984 -14.391 1 97.31 57 ALA B N 1
ATOM 1435 C CA . ALA B 1 57 ? 18.125 -27.938 -13.242 1 97.31 57 ALA B CA 1
ATOM 1436 C C . ALA B 1 57 ? 19.594 -27.844 -13.688 1 97.31 57 ALA B C 1
ATOM 1438 O O . ALA B 1 57 ? 20.453 -27.453 -12.906 1 97.31 57 ALA B O 1
ATOM 1439 N N . GLU B 1 58 ? 19.891 -28.188 -14.891 1 96.56 58 GLU B N 1
ATOM 1440 C CA . GLU B 1 58 ? 21.25 -28.219 -15.406 1 96.56 58 GLU B CA 1
ATOM 1441 C C . GLU B 1 58 ? 21.594 -26.922 -16.156 1 96.56 58 GLU B C 1
ATOM 1443 O O . GLU B 1 58 ? 22.75 -26.672 -16.484 1 96.56 58 GLU B O 1
ATOM 1448 N N . ARG B 1 59 ? 20.594 -26.109 -16.391 1 97.38 59 ARG B N 1
ATOM 1449 C CA . ARG B 1 59 ? 20.797 -24.859 -17.125 1 97.38 59 ARG B CA 1
ATOM 1450 C C . ARG B 1 59 ? 21.328 -23.766 -16.219 1 97.38 59 ARG B C 1
ATOM 1452 O O . ARG B 1 59 ? 21.078 -23.781 -15.008 1 97.38 59 ARG B O 1
ATOM 1459 N N . THR B 1 60 ? 22 -22.828 -16.812 1 97 60 THR B N 1
ATOM 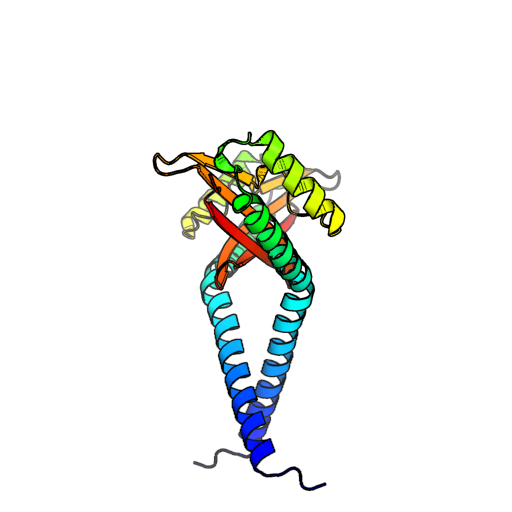1460 C CA . THR B 1 60 ? 22.516 -21.688 -16.062 1 97 60 THR B CA 1
ATOM 1461 C C . THR B 1 60 ? 21.406 -20.688 -15.773 1 97 60 THR B C 1
ATOM 1463 O O . THR B 1 60 ? 20.375 -20.688 -16.438 1 97 60 THR B O 1
ATOM 1466 N N . SER B 1 61 ? 21.609 -19.875 -14.789 1 96.94 61 SER B N 1
ATOM 1467 C CA . SER B 1 61 ? 20.656 -18.812 -14.484 1 96.94 61 SER B CA 1
ATOM 1468 C C . SER B 1 61 ? 20.406 -17.922 -15.695 1 96.94 61 SER B C 1
ATOM 1470 O O . SER B 1 61 ? 19.281 -17.469 -15.914 1 96.94 61 SER B O 1
ATOM 1472 N N . HIS B 1 62 ? 21.469 -17.703 -16.469 1 97.69 62 HIS B N 1
ATOM 1473 C CA . HIS B 1 62 ? 21.359 -16.875 -17.656 1 97.69 62 HIS B CA 1
ATOM 1474 C C . HIS B 1 62 ? 20.453 -17.516 -18.703 1 97.69 62 HIS B C 1
ATOM 1476 O O . HIS B 1 62 ? 19.594 -16.844 -19.266 1 97.69 62 HIS B O 1
ATOM 1482 N N . GLN B 1 63 ? 20.562 -18.766 -18.906 1 98.12 63 GLN B N 1
ATOM 1483 C CA . GLN B 1 63 ? 19.75 -19.484 -19.875 1 98.12 63 GLN B CA 1
ATOM 1484 C C . GLN B 1 63 ? 18.281 -19.516 -19.438 1 98.12 63 GLN B C 1
ATOM 1486 O O . GLN B 1 63 ? 17.391 -19.328 -20.25 1 98.12 63 GLN B O 1
ATOM 1491 N N . LEU B 1 64 ? 18.109 -19.734 -18.141 1 98.31 64 LEU B N 1
ATOM 1492 C CA . LEU B 1 64 ? 16.766 -19.797 -17.594 1 98.31 64 LEU B CA 1
ATOM 1493 C C . LEU B 1 64 ? 16.078 -18.438 -17.719 1 98.31 64 LEU B C 1
ATOM 1495 O O . LEU B 1 64 ? 14.922 -18.344 -18.141 1 98.31 64 LEU B O 1
ATOM 1499 N N . TRP B 1 65 ? 16.797 -17.406 -17.406 1 97.75 65 TRP B N 1
ATOM 1500 C CA . TRP B 1 65 ? 16.234 -16.062 -17.531 1 97.75 65 TRP B CA 1
ATOM 1501 C C . TRP B 1 65 ? 15.914 -15.734 -18.984 1 97.75 65 TRP B C 1
ATOM 1503 O O . TRP B 1 65 ? 14.859 -15.18 -19.281 1 97.75 65 TRP B O 1
ATOM 1513 N N . ASN B 1 66 ? 16.797 -16.109 -19.906 1 98.31 66 ASN B N 1
ATOM 1514 C CA . ASN B 1 66 ? 16.562 -15.828 -21.328 1 98.31 66 ASN B CA 1
ATOM 1515 C C . ASN B 1 66 ? 15.289 -16.484 -21.828 1 98.31 66 ASN B C 1
ATOM 1517 O O . ASN B 1 66 ? 14.547 -15.898 -22.609 1 98.31 66 ASN B O 1
ATOM 1521 N N . GLU B 1 67 ? 15.055 -17.672 -21.359 1 98.31 67 GLU B N 1
ATOM 1522 C CA . GLU B 1 67 ? 13.828 -18.359 -21.734 1 98.31 67 GLU B CA 1
ATOM 1523 C C . GLU B 1 67 ? 12.602 -17.656 -21.141 1 98.31 67 GLU B C 1
ATOM 1525 O O . GLU B 1 67 ? 11.602 -17.469 -21.828 1 98.31 67 GLU B O 1
ATOM 1530 N N . ILE B 1 68 ? 12.703 -17.25 -19.906 1 98.38 68 ILE B N 1
ATOM 1531 C CA . ILE B 1 68 ? 11.609 -16.547 -19.234 1 98.38 68 ILE B CA 1
ATOM 1532 C C . ILE B 1 68 ? 11.328 -15.227 -19.938 1 98.38 68 ILE B C 1
ATOM 1534 O O . ILE B 1 68 ? 10.18 -14.922 -20.266 1 98.38 68 ILE B O 1
ATOM 1538 N N . GLU B 1 69 ? 12.359 -14.5 -20.156 1 98.06 69 GLU B N 1
ATOM 1539 C CA . GLU B 1 69 ? 12.227 -13.188 -20.781 1 98.06 69 GLU B CA 1
ATOM 1540 C C . GLU B 1 69 ? 11.562 -13.289 -22.156 1 98.06 69 GLU B C 1
ATOM 1542 O O . GLU B 1 69 ? 10.711 -12.461 -22.5 1 98.06 69 GLU B O 1
ATOM 1547 N N . ARG B 1 70 ? 11.945 -14.281 -22.922 1 97.81 70 ARG B N 1
ATOM 1548 C CA . ARG B 1 70 ? 11.352 -14.5 -24.234 1 97.81 70 ARG B CA 1
ATOM 1549 C C . ARG B 1 70 ? 9.852 -14.758 -24.109 1 97.81 70 ARG B C 1
ATOM 1551 O O . ARG B 1 70 ? 9.062 -14.172 -24.859 1 97.81 70 ARG B O 1
ATOM 1558 N N . ARG B 1 71 ? 9.461 -15.562 -23.188 1 98 71 ARG B N 1
ATOM 1559 C CA . ARG B 1 71 ? 8.055 -15.898 -23 1 98 71 ARG B CA 1
ATOM 1560 C C . ARG B 1 71 ? 7.27 -14.703 -22.484 1 98 71 ARG B C 1
ATOM 1562 O O . ARG B 1 71 ? 6.113 -14.5 -22.844 1 98 71 ARG B O 1
ATOM 1569 N N . LEU B 1 72 ? 7.922 -13.914 -21.609 1 98.06 72 LEU B N 1
ATOM 1570 C CA . LEU B 1 72 ? 7.293 -12.68 -21.156 1 98.06 72 LEU B CA 1
ATOM 1571 C C . LEU B 1 72 ? 7.023 -11.742 -22.312 1 98.06 72 LEU B C 1
ATOM 1573 O O . LEU B 1 72 ? 5.922 -11.195 -22.438 1 98.06 72 LEU B O 1
ATOM 1577 N N . ALA B 1 73 ? 8 -11.648 -23.203 1 97.31 73 ALA B N 1
ATOM 1578 C CA . ALA B 1 73 ? 7.887 -10.758 -24.359 1 97.31 73 ALA B CA 1
ATOM 1579 C C . ALA B 1 73 ? 6.77 -11.219 -25.281 1 97.31 73 ALA B C 1
ATOM 1581 O O . ALA B 1 73 ? 6.008 -10.391 -25.797 1 97.31 73 ALA B O 1
ATOM 1582 N N . ILE B 1 74 ? 6.609 -12.477 -25.5 1 97.81 74 ILE B N 1
ATOM 1583 C CA . ILE B 1 74 ? 5.57 -13.047 -26.344 1 97.81 74 ILE B CA 1
ATOM 1584 C C . ILE B 1 74 ? 4.195 -12.695 -25.781 1 97.81 74 ILE B C 1
ATOM 1586 O O . ILE B 1 74 ? 3.252 -12.461 -26.547 1 97.81 74 ILE B O 1
ATOM 1590 N N . ASN B 1 75 ? 4.156 -12.688 -24.453 1 96.62 75 ASN B N 1
ATOM 1591 C CA . ASN B 1 75 ? 2.885 -12.406 -23.797 1 96.62 75 ASN B CA 1
ATOM 1592 C C . ASN B 1 75 ? 2.725 -10.922 -23.516 1 96.62 75 ASN B C 1
ATOM 1594 O O . ASN B 1 75 ? 1.883 -10.523 -22.703 1 96.62 75 ASN B O 1
ATOM 1598 N N . SER B 1 76 ? 3.631 -10.094 -23.969 1 95.12 76 SER B N 1
ATOM 1599 C CA . SER B 1 76 ? 3.537 -8.641 -23.922 1 95.12 76 SER B CA 1
ATOM 1600 C C . SER B 1 76 ? 3.676 -8.125 -22.5 1 95.12 76 SER B C 1
ATOM 1602 O O . SER B 1 76 ? 2.99 -7.18 -22.094 1 95.12 76 SER B O 1
ATOM 1604 N N . ILE B 1 77 ? 4.512 -8.836 -21.734 1 95.94 77 ILE B N 1
ATOM 1605 C CA . ILE B 1 77 ? 4.852 -8.383 -20.391 1 95.94 77 ILE B CA 1
ATOM 1606 C C . ILE B 1 77 ? 6.227 -7.723 -20.391 1 95.94 77 ILE B C 1
ATOM 1608 O O . ILE B 1 77 ? 7.25 -8.406 -20.531 1 95.94 77 ILE B O 1
ATOM 1612 N N . TYR B 1 78 ? 6.125 -6.398 -20.203 1 89.75 78 TYR B N 1
ATOM 1613 C CA . TYR B 1 78 ? 7.367 -5.652 -20.359 1 89.75 78 TYR B CA 1
ATOM 1614 C C . TYR B 1 78 ? 7.715 -4.906 -19.062 1 89.75 78 TYR B C 1
ATOM 1616 O O . TYR B 1 78 ? 8.805 -4.348 -18.938 1 89.75 78 TYR B O 1
ATOM 1624 N N . ASP B 1 79 ? 6.719 -4.949 -18.156 1 92.25 79 ASP B N 1
ATOM 1625 C CA . ASP B 1 79 ? 6.938 -4.16 -16.953 1 92.25 79 ASP B CA 1
ATOM 1626 C C . ASP B 1 79 ? 6.754 -5.016 -15.695 1 92.25 79 ASP B C 1
ATOM 1628 O O . ASP B 1 79 ? 6.32 -6.164 -15.781 1 92.25 79 ASP B O 1
ATOM 1632 N N . ASN B 1 80 ? 7.438 -4.586 -14.555 1 94.25 80 ASN B N 1
ATOM 1633 C CA . ASN B 1 80 ? 7.223 -5.09 -13.203 1 94.25 80 ASN B CA 1
ATOM 1634 C C . ASN B 1 80 ? 8.078 -6.324 -12.93 1 94.25 80 ASN B C 1
ATOM 1636 O O . ASN B 1 80 ? 8.297 -6.688 -11.766 1 94.25 80 ASN B O 1
ATOM 1640 N N . VAL B 1 81 ? 8.438 -7.047 -14.078 1 97.12 81 VAL B N 1
ATOM 1641 C CA . VAL B 1 81 ? 9.195 -8.281 -13.859 1 97.12 81 VAL B CA 1
ATOM 1642 C C . VAL B 1 81 ? 10.531 -8.203 -14.602 1 97.12 81 VAL B C 1
ATOM 1644 O O . VAL B 1 81 ? 10.562 -8.047 -15.82 1 97.12 81 VAL B O 1
ATOM 1647 N N . GLU B 1 82 ? 11.617 -8.32 -13.836 1 97.31 82 GLU B N 1
ATOM 1648 C CA . GLU B 1 82 ? 12.969 -8.234 -14.367 1 97.31 82 GLU B CA 1
ATOM 1649 C C . GLU B 1 82 ? 13.82 -9.422 -13.93 1 97.31 82 GLU B C 1
ATOM 1651 O O . GLU B 1 82 ? 13.375 -10.242 -13.117 1 97.31 82 GLU B O 1
ATOM 1656 N N . ARG B 1 83 ? 15.047 -9.438 -14.43 1 97.38 83 ARG B N 1
ATOM 1657 C CA . ARG B 1 83 ? 15.961 -10.531 -14.141 1 97.38 83 ARG B CA 1
ATOM 1658 C C . ARG B 1 83 ? 16.203 -10.656 -12.641 1 97.38 83 ARG B C 1
ATOM 1660 O O . ARG B 1 83 ? 16.234 -11.766 -12.102 1 97.38 83 ARG B O 1
ATOM 1667 N N . GLU B 1 84 ? 16.359 -9.492 -12 1 97.56 84 GLU B N 1
ATOM 1668 C CA . GLU B 1 84 ? 16.703 -9.453 -10.578 1 97.56 84 GLU B CA 1
ATOM 1669 C C . GLU B 1 84 ? 15.578 -10.031 -9.727 1 97.56 84 GLU B C 1
ATOM 1671 O O . GLU B 1 84 ? 15.781 -10.336 -8.547 1 97.56 84 GLU B O 1
ATOM 1676 N N . ASN B 1 85 ? 14.422 -10.172 -10.289 1 98.5 85 ASN B N 1
ATOM 1677 C CA . ASN B 1 85 ? 13.289 -10.719 -9.555 1 98.5 85 ASN B CA 1
ATOM 1678 C C . ASN B 1 85 ? 13.344 -12.25 -9.5 1 98.5 85 ASN B C 1
ATOM 1680 O O . ASN B 1 85 ? 12.578 -12.867 -8.758 1 98.5 85 ASN B O 1
ATOM 1684 N N . PHE B 1 86 ? 14.211 -12.812 -10.289 1 98.44 86 PHE B N 1
ATOM 1685 C CA . PHE B 1 86 ? 14.406 -14.258 -10.289 1 98.44 86 PHE B CA 1
ATOM 1686 C C . PHE B 1 86 ? 15.75 -14.617 -9.664 1 98.44 86 PHE B C 1
ATOM 1688 O O . PHE B 1 86 ? 16.781 -14.047 -10.023 1 98.44 86 PHE B O 1
ATOM 1695 N N . THR B 1 87 ? 15.695 -15.516 -8.695 1 97.69 87 THR B N 1
ATOM 1696 C CA . THR B 1 87 ? 16.922 -16.078 -8.141 1 97.69 87 THR B CA 1
ATOM 1697 C C . THR B 1 87 ? 16.906 -17.609 -8.227 1 97.69 87 THR B C 1
ATOM 1699 O O . THR B 1 87 ? 15.828 -18.219 -8.234 1 97.69 87 THR B O 1
ATOM 1702 N N . PHE B 1 88 ? 18.062 -18.125 -8.328 1 96.81 88 PHE B N 1
ATOM 1703 C CA . PHE B 1 88 ? 18.219 -19.562 -8.438 1 96.81 88 PHE B CA 1
ATOM 1704 C C . PHE B 1 88 ? 19.094 -20.109 -7.309 1 96.81 88 PHE B C 1
ATOM 1706 O O . PHE B 1 88 ? 20.203 -19.641 -7.094 1 96.81 88 PHE B O 1
ATOM 1713 N N . GLU B 1 89 ? 18.469 -20.969 -6.582 1 95.75 89 GLU B N 1
ATOM 1714 C CA . GLU B 1 89 ? 19.125 -21.5 -5.391 1 95.75 89 GLU B CA 1
ATOM 1715 C C . GLU B 1 89 ? 19.234 -23.016 -5.445 1 95.75 89 GLU B C 1
ATOM 1717 O O . GLU B 1 89 ? 18.406 -23.688 -6.074 1 95.75 89 GLU B O 1
ATOM 1722 N N . ASP B 1 90 ? 20.359 -23.547 -4.773 1 93.5 90 ASP B N 1
ATOM 1723 C CA . ASP B 1 90 ? 20.547 -24.984 -4.5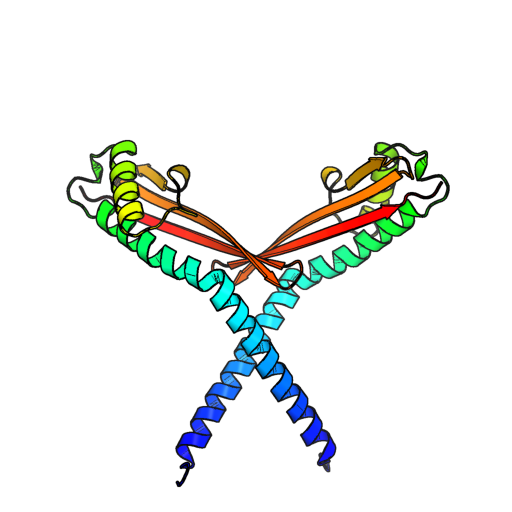66 1 93.5 90 ASP B CA 1
ATOM 1724 C C . ASP B 1 90 ? 20.484 -25.344 -3.082 1 93.5 90 ASP B C 1
ATOM 1726 O O . ASP B 1 90 ? 21.234 -24.781 -2.273 1 93.5 90 ASP B O 1
ATOM 1730 N N . ASP B 1 91 ? 19.578 -26.156 -2.705 1 89.69 91 ASP B N 1
ATOM 1731 C CA . ASP B 1 91 ? 19.469 -26.469 -1.283 1 89.69 91 ASP B CA 1
ATOM 1732 C C . ASP B 1 91 ? 19.953 -27.875 -0.989 1 89.69 91 ASP B C 1
ATOM 1734 O O . ASP B 1 91 ? 19.734 -28.406 0.106 1 89.69 91 ASP B O 1
ATOM 1738 N N . GLY B 1 92 ? 20.703 -28.578 -1.791 1 88.88 92 GLY B N 1
ATOM 1739 C CA . GLY B 1 92 ? 21.203 -29.938 -1.609 1 88.88 92 GLY B CA 1
ATOM 1740 C C . GLY B 1 92 ? 20.281 -30.984 -2.193 1 88.88 92 GLY B C 1
ATOM 1741 O O . GLY B 1 92 ? 20.75 -32 -2.721 1 88.88 92 GLY B O 1
ATOM 1742 N N . GLY B 1 93 ? 18.938 -30.719 -2.084 1 89.06 93 GLY B N 1
ATOM 1743 C CA . GLY B 1 93 ? 17.953 -31.641 -2.615 1 89.06 93 GLY B CA 1
ATOM 1744 C C . GLY B 1 93 ? 17.484 -31.281 -4.016 1 89.06 93 GLY B C 1
ATOM 1745 O O . GLY B 1 93 ? 16.75 -32.031 -4.641 1 89.06 93 GLY B O 1
ATOM 1746 N N . GLY B 1 94 ? 17.984 -30.109 -4.449 1 93.5 94 GLY B N 1
ATOM 1747 C CA . GLY B 1 94 ? 17.594 -29.688 -5.785 1 93.5 94 GLY B CA 1
ATOM 1748 C C . GLY B 1 94 ? 17.766 -28.188 -6.008 1 93.5 94 GLY B C 1
ATOM 1749 O O . GLY B 1 94 ? 18.062 -27.453 -5.074 1 93.5 94 GLY B O 1
ATOM 1750 N N . ARG B 1 95 ? 17.719 -27.891 -7.238 1 97.06 95 ARG B N 1
ATOM 1751 C CA . ARG B 1 95 ? 17.781 -26.484 -7.625 1 97.06 95 ARG B CA 1
ATOM 1752 C C . ARG B 1 95 ? 16.391 -25.859 -7.711 1 97.06 95 ARG B C 1
ATOM 1754 O O . ARG B 1 95 ? 15.461 -26.484 -8.219 1 97.06 95 ARG B O 1
ATOM 1761 N N . HIS B 1 96 ? 16.234 -24.672 -7.207 1 98.31 96 HIS B N 1
ATOM 1762 C CA . HIS B 1 96 ? 14.945 -23.984 -7.156 1 98.31 96 HIS B CA 1
ATOM 1763 C C . HIS B 1 96 ? 15.023 -22.609 -7.812 1 98.31 96 HIS B C 1
ATOM 1765 O O . HIS B 1 96 ? 16.078 -21.953 -7.781 1 98.31 96 HIS B O 1
ATOM 1771 N N . MET B 1 97 ? 13.992 -22.266 -8.414 1 98.56 97 MET B N 1
ATOM 1772 C CA . MET B 1 97 ? 13.781 -20.922 -8.93 1 98.56 97 MET B CA 1
ATOM 1773 C C . MET B 1 97 ? 12.828 -20.125 -8.039 1 98.56 97 MET B C 1
ATOM 1775 O O . MET B 1 97 ? 11.742 -20.609 -7.703 1 98.56 97 MET B O 1
ATOM 1779 N N . VAL B 1 98 ? 13.297 -19.031 -7.598 1 98.38 98 VAL B N 1
ATOM 1780 C CA . VAL B 1 98 ? 12.484 -18.203 -6.711 1 98.38 98 VAL B CA 1
ATOM 1781 C C . VAL B 1 98 ? 12.133 -16.891 -7.406 1 98.38 98 VAL B C 1
ATOM 1783 O O . VAL B 1 98 ? 13.023 -16.156 -7.859 1 98.38 98 VAL B O 1
ATOM 1786 N N . LEU B 1 99 ? 10.844 -16.641 -7.59 1 98.5 99 LEU B N 1
ATOM 1787 C CA . LEU B 1 99 ? 10.305 -15.375 -8.062 1 98.5 99 LEU B CA 1
ATOM 1788 C C . LEU B 1 99 ? 9.875 -14.492 -6.895 1 98.5 99 LEU B C 1
ATOM 1790 O O . LEU B 1 99 ? 9.117 -14.938 -6.027 1 98.5 99 LEU B O 1
ATOM 1794 N N . SER B 1 100 ? 10.398 -13.273 -6.797 1 98.5 100 SER B N 1
ATOM 1795 C CA . SER B 1 100 ? 10.016 -12.312 -5.766 1 98.5 100 SER B CA 1
ATOM 1796 C C . SER B 1 100 ? 10.031 -10.891 -6.305 1 98.5 100 SER B C 1
ATOM 1798 O O . SER B 1 100 ? 11.086 -10.383 -6.707 1 98.5 100 SER B O 1
ATOM 1800 N N . TYR B 1 101 ? 8.891 -10.297 -6.371 1 98.19 101 TYR B N 1
ATOM 1801 C CA . TYR B 1 101 ? 8.836 -8.898 -6.777 1 98.19 101 TYR B CA 1
ATOM 1802 C C . TYR B 1 101 ? 7.621 -8.203 -6.18 1 98.19 101 TYR B C 1
ATOM 1804 O O . TYR B 1 101 ? 6.719 -8.859 -5.652 1 98.19 101 TYR B O 1
ATOM 1812 N N . GLU B 1 102 ? 7.625 -6.902 -6.211 1 98.38 102 GLU B N 1
ATOM 1813 C CA . GLU B 1 102 ? 6.539 -6.086 -5.672 1 98.38 102 GLU B CA 1
ATOM 1814 C C . GLU B 1 102 ? 6.062 -5.059 -6.695 1 98.38 102 GLU B C 1
ATOM 1816 O O . GLU B 1 102 ? 6.848 -4.586 -7.52 1 98.38 102 GLU B O 1
ATOM 1821 N N . VAL B 1 103 ? 4.766 -4.812 -6.652 1 97.94 103 VAL B N 1
ATOM 1822 C CA . VAL B 1 103 ? 4.18 -3.768 -7.488 1 97.94 103 VAL B CA 1
ATOM 1823 C C . VAL B 1 103 ? 3.426 -2.768 -6.613 1 97.94 103 VAL B C 1
ATOM 1825 O O . VAL B 1 103 ? 2.598 -3.158 -5.789 1 97.94 103 VAL B O 1
ATOM 1828 N N . ARG B 1 104 ? 3.742 -1.52 -6.781 1 98.25 104 ARG B N 1
ATOM 1829 C CA . ARG B 1 104 ? 3.086 -0.441 -6.051 1 98.25 104 ARG B CA 1
ATOM 1830 C C . ARG B 1 104 ? 2.203 0.39 -6.977 1 98.25 104 ARG B C 1
ATOM 1832 O O . ARG B 1 104 ? 2.631 0.779 -8.062 1 98.25 104 ARG B O 1
ATOM 1839 N N . ARG B 1 105 ? 0.934 0.667 -6.594 1 98 105 ARG B N 1
ATOM 1840 C CA . ARG B 1 105 ? -0.008 1.477 -7.359 1 98 105 ARG B CA 1
ATOM 1841 C C . ARG B 1 105 ? -0.724 2.48 -6.465 1 98 105 ARG B C 1
ATOM 1843 O O . ARG B 1 105 ? -1.058 2.17 -5.32 1 98 105 ARG B O 1
ATOM 1850 N N . PRO B 1 106 ? -0.939 3.668 -7.023 1 96.75 106 PRO B N 1
ATOM 1851 C CA . PRO B 1 106 ? -1.794 4.566 -6.246 1 96.75 106 PRO B CA 1
ATOM 1852 C C . PRO B 1 106 ? -3.184 3.988 -5.992 1 96.75 106 PRO B C 1
ATOM 1854 O O . PRO B 1 106 ? -3.74 3.307 -6.859 1 96.75 106 PRO B O 1
ATOM 1857 N N . PHE B 1 107 ? -3.748 4.223 -4.852 1 94.94 107 PHE B N 1
ATOM 1858 C CA . PHE B 1 107 ? -5.023 3.631 -4.473 1 94.94 107 PHE B CA 1
ATOM 1859 C C . PHE B 1 107 ? -6.035 4.711 -4.102 1 94.94 107 PHE B C 1
A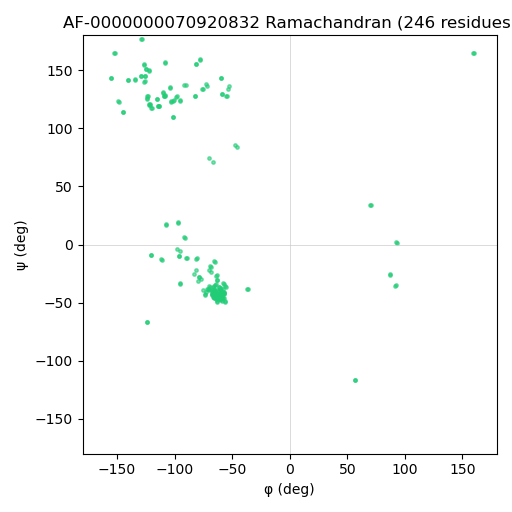TOM 1861 O O . PHE B 1 107 ? -6.973 4.977 -4.855 1 94.94 107 PHE B O 1
ATOM 1868 N N . PHE B 1 108 ? -5.738 5.418 -2.957 1 92 108 PHE B N 1
ATOM 1869 C CA . PHE B 1 108 ? -6.641 6.477 -2.525 1 92 108 PHE B CA 1
ATOM 1870 C C . PHE B 1 108 ? -5.875 7.59 -1.82 1 92 108 PHE B C 1
ATOM 1872 O O . PHE B 1 108 ? -5.168 7.34 -0.84 1 92 108 PHE B O 1
ATOM 1879 N N . GLY B 1 109 ? -6.047 8.891 -2.422 1 92.56 109 GLY B N 1
ATOM 1880 C CA . GLY B 1 109 ? -5.344 10 -1.795 1 92.56 109 GLY B CA 1
ATOM 1881 C C . GLY B 1 109 ? -3.846 9.781 -1.705 1 92.56 109 GLY B C 1
ATOM 1882 O O . GLY B 1 109 ? -3.186 9.547 -2.719 1 92.56 109 GLY B O 1
ATOM 1883 N N . ASN B 1 110 ? -3.354 9.711 -0.39 1 97 110 ASN B N 1
ATOM 1884 C CA . ASN B 1 110 ? -1.933 9.523 -0.119 1 97 110 ASN B CA 1
ATOM 1885 C C . ASN B 1 110 ? -1.605 8.055 0.154 1 97 110 ASN B C 1
ATOM 1887 O O . ASN B 1 110 ? -0.542 7.742 0.691 1 97 110 ASN B O 1
ATOM 1891 N N . LEU B 1 111 ? -2.514 7.195 -0.262 1 97.44 111 LEU B N 1
ATOM 1892 C CA . LEU B 1 111 ? -2.348 5.773 0.011 1 97.44 111 LEU B CA 1
ATOM 1893 C C . LEU B 1 111 ? -2.006 5.012 -1.266 1 97.44 111 LEU B C 1
ATOM 1895 O O . LEU B 1 111 ? -2.674 5.176 -2.289 1 97.44 111 LEU B O 1
ATOM 1899 N N . ASP B 1 112 ? -0.986 4.238 -1.26 1 98.25 112 ASP B N 1
ATOM 1900 C CA . ASP B 1 112 ? -0.644 3.283 -2.309 1 98.25 112 ASP B CA 1
ATOM 1901 C C . ASP B 1 112 ? -0.87 1.847 -1.841 1 98.25 112 ASP B C 1
ATOM 1903 O O . ASP B 1 112 ? -0.909 1.58 -0.638 1 98.25 112 ASP B O 1
ATOM 1907 N N . LEU B 1 113 ? -1.07 0.933 -2.742 1 98.25 113 LEU B N 1
ATOM 1908 C CA . LEU B 1 113 ? -1.069 -0.508 -2.518 1 98.25 113 LEU B CA 1
ATOM 1909 C C . LEU B 1 113 ? 0.226 -1.136 -3.021 1 98.25 113 LEU B C 1
ATOM 1911 O O . LEU B 1 113 ? 0.731 -0.761 -4.082 1 98.25 113 LEU B O 1
ATOM 1915 N N . VAL B 1 114 ? 0.729 -1.958 -2.225 1 98.5 114 VAL B N 1
ATOM 1916 C CA . VAL B 1 114 ? 1.889 -2.736 -2.645 1 98.5 114 VAL B CA 1
ATOM 1917 C C . VAL B 1 114 ? 1.556 -4.227 -2.6 1 98.5 114 VAL B C 1
ATOM 1919 O O . VAL B 1 114 ? 1.229 -4.762 -1.539 1 98.5 114 VAL B O 1
ATOM 1922 N N . ALA B 1 115 ? 1.6 -4.855 -3.682 1 98.38 115 ALA B N 1
ATOM 1923 C CA . ALA B 1 115 ? 1.405 -6.301 -3.756 1 98.38 115 ALA B CA 1
ATOM 1924 C C . ALA B 1 115 ? 2.744 -7.031 -3.822 1 98.38 115 ALA B C 1
ATOM 1926 O O . ALA B 1 115 ? 3.613 -6.676 -4.621 1 98.38 115 ALA B O 1
ATOM 1927 N N . ASN B 1 116 ? 2.904 -7.938 -2.971 1 98.44 116 ASN B N 1
ATOM 1928 C CA . ASN B 1 116 ? 4.094 -8.781 -2.965 1 98.44 116 ASN B CA 1
ATOM 1929 C C . ASN B 1 116 ? 3.818 -10.141 -3.598 1 98.44 116 ASN B C 1
ATOM 1931 O O . ASN B 1 116 ? 2.936 -10.875 -3.146 1 98.44 116 ASN B O 1
ATOM 1935 N N . PHE B 1 117 ? 4.613 -10.414 -4.578 1 98.31 117 PHE B N 1
ATOM 1936 C CA . PHE B 1 117 ? 4.461 -11.688 -5.27 1 98.31 117 PHE B CA 1
ATOM 1937 C C . PHE B 1 117 ? 5.695 -12.555 -5.078 1 98.31 117 PHE B C 1
ATOM 1939 O O . PHE B 1 117 ? 6.816 -12.109 -5.32 1 98.31 117 PHE B O 1
ATOM 1946 N N . GLN B 1 118 ? 5.43 -13.75 -4.59 1 97.81 118 GLN B N 1
ATOM 1947 C CA . GLN B 1 118 ? 6.523 -14.688 -4.375 1 97.81 118 GLN B CA 1
ATOM 1948 C C . GLN B 1 118 ? 6.113 -16.109 -4.762 1 97.81 118 GLN B C 1
ATOM 1950 O O . GLN B 1 118 ? 4.984 -16.531 -4.496 1 97.81 118 GLN B O 1
ATOM 1955 N N . ARG B 1 119 ? 7.109 -16.734 -5.348 1 97.5 119 ARG B N 1
ATOM 1956 C CA . ARG B 1 119 ? 6.891 -18.125 -5.711 1 97.5 119 ARG B CA 1
ATOM 1957 C C . ARG B 1 119 ? 8.211 -18.891 -5.793 1 97.5 119 ARG B C 1
ATOM 1959 O O . ARG B 1 119 ? 9.219 -18.344 -6.258 1 97.5 119 ARG B O 1
ATOM 1966 N N . ARG B 1 120 ? 8.195 -20.125 -5.379 1 97.62 120 ARG B N 1
ATOM 1967 C CA . ARG B 1 120 ? 9.336 -21.031 -5.457 1 97.62 120 ARG B CA 1
ATOM 1968 C C . ARG B 1 120 ? 8.977 -22.297 -6.223 1 97.62 120 ARG B C 1
ATOM 1970 O O . ARG B 1 120 ? 7.992 -22.969 -5.895 1 97.62 120 ARG B O 1
ATOM 1977 N N . ASP B 1 121 ? 9.742 -22.531 -7.168 1 97.94 121 ASP B N 1
ATOM 1978 C CA . ASP B 1 121 ? 9.516 -23.734 -7.98 1 97.94 121 ASP B CA 1
ATOM 1979 C C . ASP B 1 121 ? 10.781 -24.594 -8.047 1 97.94 121 ASP B C 1
ATOM 1981 O O . ASP B 1 121 ? 11.891 -24.062 -8.172 1 97.94 121 ASP B O 1
ATOM 1985 N N . THR B 1 122 ? 10.625 -25.891 -7.996 1 97.5 122 THR B N 1
ATOM 1986 C CA . THR B 1 122 ? 11.727 -26.828 -8.18 1 97.5 122 THR B CA 1
ATOM 1987 C C . THR B 1 122 ? 12.008 -27.047 -9.656 1 97.5 122 THR B C 1
ATOM 1989 O O . THR B 1 122 ? 11.086 -27.266 -10.445 1 97.5 122 THR B O 1
ATOM 1992 N N . LEU B 1 123 ? 13.289 -26.859 -9.969 1 98.5 123 LEU B N 1
ATOM 1993 C CA . LEU B 1 123 ? 13.68 -27.078 -11.352 1 98.5 123 LEU B CA 1
ATOM 1994 C C . LEU B 1 123 ? 13.773 -28.578 -11.656 1 98.5 123 LEU B C 1
ATOM 1996 O O . LEU B 1 123 ? 14.352 -29.328 -10.883 1 98.5 123 LEU B O 1
ATOM 2000 N N . SER B 1 124 ? 13.195 -28.906 -12.758 1 97.69 124 SER B N 1
ATOM 2001 C CA . SER B 1 124 ? 13.172 -30.312 -13.164 1 97.69 124 SER B CA 1
ATOM 2002 C C . SER B 1 124 ? 14.555 -30.766 -13.633 1 97.69 124 SER B C 1
ATOM 2004 O O . SER B 1 124 ? 15.25 -30.047 -14.336 1 97.69 124 SER B O 1
ATOM 2006 N N . PRO B 1 125 ? 14.906 -31.969 -13.211 1 94.69 125 PRO B N 1
ATOM 2007 C CA . PRO B 1 125 ? 16.156 -32.531 -13.711 1 94.69 125 PRO B CA 1
ATOM 2008 C C . PRO B 1 125 ? 16.094 -32.875 -15.195 1 94.69 125 PRO B C 1
ATOM 2010 O O . PRO B 1 125 ? 15.016 -33.125 -15.734 1 94.69 125 PRO B O 1
#

Foldseek 3Di:
DCCDPVVVVVVVVVVVVVVVVVCVQVVLCCVWCVVVVVLVVQLVVLLQVCQAPACSQVDDLVVSQVSSVVSCVVVVNDDFDDSVQWDWDDDPVAIKIKGWTWDWTDRDDVDIDIDIDIDIDGHHD/DPCDPVVVVVVVVVVVVVVVVVCVQVVLCCVWCVVVVVLVVQLVVLLQVCQAPACSQVDDLVVSQVSSVVSCVVVVNDDFDDSVQWDWDDDPVAIKIKGWTWDWTDRDDVDIDIDIDIDIDGHHD

InterPro domains:
  IPR032314 Protein of unknown function DUF4845 [PF16137] (37-117)

Organism: NCBI:txid713585

Radius of gyration: 26.13 Å; Cα contacts (8 Å, |Δi|>4): 300; chains: 2; bounding box: 66×68×51 Å

Sequence (250 aa):
MMTTRRQMQGAGALTVIALLLFALLIGTFVLTMGKDYMQYWTVRSIAIDVAKTPGAAERTSHQLWNEIERRLAINSIYDNVERENFTFEDDGGGRHMVLSYEVRRPFFGNLDLVANFQRRDTLSPMMTTRRQMQGAGALTVIALLLFALLIGTFVLTMGKDYMQYWTVRSIAIDVAKTPGAAERTSHQLWNEIERRLAINSIYDNVERENFTFEDDGGGRHMVLSYEVRRPFFGNLDLVANFQRRDTLSP

Nearest PDB structures (foldseek):
  8p94-assembly1_U  TM=5.841E-01  e=1.034E+00  Mus musculus
  7t5q-assembly1_I  TM=4.863E-01  e=6.803E-01  Homo sapiens
  1gpp-assembly1_A  TM=5.382E-01  e=3.856E+00  Saccharomyces cerevisiae
  3iq2-assembly2_B  TM=5.561E-01  e=8.392E+00  Homo sapiens
  8p94-assembly1_U  TM=5.836E-01  e=1.042E+00  Mus musculus

Secondary structure (DSSP, 8-state):
----HHHHHHHHHHHHHHHHHHHHHHHHHHHHHHHHHHHHHHHHHHHHHHHHSTTGGGS-HHHHHHHHHHHHHHTT--SS--GGGEEEEE-SS-EEEEEEEEEEEEEETTEEEEEEEEEEEEPP-/----HHHHHHHHHHHHHHHHHHHHHHHHHHHHHHHHHHHHHHHHHHHHHHHHSTTGGGS-HHHHHHHHHHHHHHTT--SS--GGGEEEEE-SS-EEEEEEEEEEEEEETTEEEEEEEEEEEEPP-

Solvent-accessible surface area (backbone atoms only — not comparable to full-atom values): 13820 Å² total; per-residue (Å²): 134,80,82,51,72,69,62,57,53,52,56,45,51,54,50,50,50,50,51,50,51,38,50,48,54,51,48,46,48,45,71,54,43,40,66,57,55,54,48,45,55,53,51,49,49,53,52,51,51,52,22,58,33,78,44,37,49,76,50,50,71,67,56,53,45,53,53,48,51,52,53,32,52,75,69,71,51,82,66,86,69,57,71,88,30,50,47,77,47,73,75,88,88,48,36,32,40,34,41,48,46,64,50,76,36,75,66,54,96,54,28,29,37,33,38,55,46,74,46,76,42,65,29,23,92,136,82,81,50,72,72,63,55,53,51,55,46,53,54,51,52,50,50,51,51,51,41,49,48,53,52,50,46,47,46,71,54,44,39,66,57,54,55,49,44,54,54,51,49,51,51,52,52,52,53,23,57,33,78,44,36,50,77,50,51,73,67,57,52,46,51,54,49,52,51,53,32,51,77,68,70,51,81,67,87,69,56,70,87,30,50,46,77,46,73,76,87,87,46,36,32,41,35,41,47,46,64,50,76,36,75,67,52,96,54,27,28,37,33,40,55,46,75,48,78,42,65,31,23,91